Protein AF-A0A1J5B6M0-F1 (afdb_monomer_lite)

Foldseek 3Di:
DDPPPQDLVVLDDPDDPVFAEAEDVVLSQLLVQLCVQDPSPVQCVLQWDDCVLPVGHIYPRADLLVVLLVLLQVLLVCLVVPVDDDPVRNCVSNQSSLSSLCSNLSSACRRQVHQLSCLQDPNLQSHAPPPGRQPDSVSSSVCCVPVVVVSNLLSLLSSLVSCVVVVDQPYPCNVRVNCVSSPVSPPDDDPPPPPDDDD

Structure (mmCIF, N/CA/C/O backbone):
data_AF-A0A1J5B6M0-F1
#
_entry.id   AF-A0A1J5B6M0-F1
#
loop_
_atom_site.group_PDB
_atom_site.id
_atom_site.type_symbol
_atom_site.label_atom_id
_atom_site.label_alt_id
_atom_site.label_comp_id
_atom_site.label_asym_id
_atom_site.label_entity_id
_atom_site.label_seq_id
_atom_site.pdbx_PDB_ins_code
_atom_site.Cartn_x
_atom_site.Cartn_y
_atom_site.Cartn_z
_atom_site.occupancy
_atom_site.B_iso_or_equiv
_atom_site.auth_seq_id
_atom_site.auth_comp_id
_atom_site.auth_asym_id
_atom_site.auth_atom_id
_atom_site.pdbx_PDB_model_num
ATOM 1 N N . MET A 1 1 ? 1.262 -28.315 -21.400 1.00 39.72 1 MET A N 1
ATOM 2 C CA . MET A 1 1 ? 0.186 -27.573 -20.715 1.00 39.72 1 MET A CA 1
ATOM 3 C C . MET A 1 1 ? 0.394 -26.116 -21.071 1.00 39.72 1 MET A C 1
ATOM 5 O O . MET A 1 1 ? 1.520 -25.663 -20.950 1.00 39.72 1 MET A O 1
ATOM 9 N N . SER A 1 2 ? -0.607 -25.449 -21.642 1.00 40.03 2 SER A N 1
ATOM 10 C CA . SER A 1 2 ? -0.504 -24.026 -21.980 1.00 40.03 2 SER A CA 1
ATOM 11 C C . SER A 1 2 ? -0.469 -23.242 -20.673 1.00 40.03 2 SER A C 1
ATOM 13 O O . SER A 1 2 ? -1.489 -23.190 -19.992 1.00 40.03 2 SER A O 1
ATOM 15 N N . GLU A 1 3 ? 0.685 -22.695 -20.296 1.00 47.94 3 GLU A N 1
ATOM 16 C CA . GLU A 1 3 ? 0.753 -21.669 -19.255 1.00 47.94 3 GLU A CA 1
ATOM 17 C C . GLU A 1 3 ? -0.076 -20.490 -19.757 1.00 47.94 3 GLU A C 1
ATOM 19 O O . GLU A 1 3 ? 0.301 -19.794 -20.699 1.00 47.94 3 GLU A O 1
ATOM 24 N N . THR A 1 4 ? -1.275 -20.324 -19.209 1.00 53.44 4 THR A N 1
ATOM 25 C CA . THR A 1 4 ? -2.044 -19.102 -19.415 1.00 53.44 4 THR A CA 1
ATOM 26 C C . THR A 1 4 ? -1.214 -17.988 -18.791 1.00 53.44 4 THR A C 1
ATOM 28 O O . THR A 1 4 ? -1.152 -17.884 -17.570 1.00 53.44 4 THR A O 1
ATOM 31 N N . LEU A 1 5 ? -0.507 -17.218 -19.620 1.00 67.81 5 LEU A N 1
ATOM 32 C CA . LEU A 1 5 ? 0.248 -16.052 -19.172 1.00 67.81 5 LEU A CA 1
ATOM 33 C C . LEU A 1 5 ? -0.720 -15.119 -18.442 1.00 67.81 5 LEU A C 1
ATOM 35 O O . LEU A 1 5 ? -1.717 -14.675 -19.019 1.00 67.81 5 LEU A O 1
ATOM 39 N N . PHE A 1 6 ? -0.448 -14.858 -17.165 1.00 81.75 6 PHE A N 1
ATOM 40 C CA . PHE A 1 6 ? -1.180 -13.864 -16.396 1.00 81.75 6 PHE A CA 1
ATOM 41 C C . PHE A 1 6 ? -1.055 -12.511 -17.111 1.00 81.75 6 PHE A C 1
ATOM 43 O O . PHE A 1 6 ? 0.051 -12.012 -17.303 1.00 81.75 6 PHE A O 1
ATOM 50 N N . SER A 1 7 ? -2.180 -11.946 -17.557 1.00 86.94 7 SER A N 1
ATOM 51 C CA . SER A 1 7 ? -2.205 -10.712 -18.349 1.00 86.94 7 SER A CA 1
ATOM 52 C C . SER A 1 7 ? -2.850 -9.575 -17.571 1.00 86.94 7 SER A C 1
ATOM 54 O O . SER A 1 7 ? -3.990 -9.694 -17.108 1.00 86.94 7 SER A O 1
ATOM 56 N N . LEU A 1 8 ? -2.144 -8.443 -17.496 1.00 89.31 8 LEU A N 1
ATOM 57 C CA . LEU A 1 8 ? -2.632 -7.228 -16.846 1.00 89.31 8 LEU A CA 1
ATOM 58 C C . LEU A 1 8 ? -3.790 -6.556 -17.598 1.00 89.31 8 LEU A C 1
ATOM 60 O O . LEU A 1 8 ? -4.557 -5.805 -16.998 1.00 89.31 8 LEU A O 1
ATOM 64 N N . ALA A 1 9 ? -3.991 -6.885 -18.876 1.00 84.75 9 ALA A N 1
ATOM 65 C CA . ALA A 1 9 ? -5.099 -6.362 -19.674 1.00 84.75 9 ALA A CA 1
ATOM 66 C C . ALA A 1 9 ? -6.479 -6.694 -19.076 1.00 84.75 9 ALA A C 1
ATOM 68 O O . ALA A 1 9 ? -7.426 -5.928 -19.241 1.00 84.75 9 ALA A O 1
ATOM 69 N N . ASN A 1 10 ? -6.591 -7.799 -18.329 1.00 84.75 10 ASN A N 1
ATOM 70 C CA . ASN A 1 10 ? -7.838 -8.220 -17.680 1.00 84.75 10 ASN A CA 1
ATOM 71 C C . ASN A 1 10 ? -8.274 -7.308 -16.519 1.00 84.75 10 ASN A C 1
ATOM 73 O O . ASN A 1 10 ? -9.403 -7.427 -16.044 1.00 84.75 10 ASN A O 1
ATOM 77 N N . PHE A 1 11 ? -7.394 -6.414 -16.064 1.00 86.25 11 PHE A N 1
ATOM 78 C CA . PHE A 1 11 ? -7.641 -5.480 -14.964 1.00 86.25 11 PHE A CA 1
ATOM 79 C C . PHE A 1 11 ? -8.009 -4.078 -15.461 1.00 86.25 11 PHE A C 1
ATOM 81 O O . PHE A 1 11 ? -8.393 -3.225 -14.667 1.00 86.25 11 PHE A O 1
ATOM 88 N N . LEU A 1 12 ? -7.915 -3.829 -16.770 1.00 84.56 12 LEU A N 1
ATOM 89 C CA . LEU A 1 12 ? -8.217 -2.528 -17.350 1.00 84.56 12 LEU A CA 1
ATOM 90 C C . LEU A 1 12 ? -9.719 -2.208 -17.272 1.00 84.56 12 LEU A C 1
ATOM 92 O O . LEU A 1 12 ? -10.564 -3.082 -17.506 1.00 84.56 12 LEU A O 1
ATOM 96 N N . PRO A 1 13 ? -10.090 -0.942 -17.016 1.00 81.06 13 PRO A N 1
ATOM 97 C CA . PRO A 1 13 ? -11.477 -0.526 -17.062 1.00 81.06 13 PRO A CA 1
ATOM 98 C C . PRO A 1 13 ? -11.997 -0.659 -18.496 1.00 81.06 13 PRO A C 1
ATOM 100 O O . PRO A 1 13 ? -11.348 -0.270 -19.462 1.00 81.06 13 PRO A O 1
ATOM 103 N N . LYS A 1 14 ? -13.226 -1.162 -18.643 1.00 73.31 14 LYS A N 1
ATOM 104 C CA . LYS A 1 14 ? -13.866 -1.352 -19.960 1.00 73.31 14 LYS A CA 1
ATOM 105 C C . LYS A 1 14 ? -14.183 -0.043 -20.693 1.00 73.31 14 LYS A C 1
ATOM 107 O O . LYS A 1 14 ? -14.565 -0.081 -21.859 1.00 73.31 14 LYS A O 1
ATOM 112 N N . LYS A 1 15 ? -14.127 1.096 -19.999 1.00 65.38 15 LYS A N 1
ATOM 113 C CA . LYS A 1 15 ? -14.510 2.405 -20.527 1.00 65.38 15 LYS A CA 1
ATOM 114 C C . LYS A 1 15 ? -13.261 3.222 -20.820 1.00 65.38 15 LYS A C 1
ATOM 116 O O . LYS A 1 15 ? -12.407 3.358 -19.951 1.00 65.38 15 LYS A O 1
ATOM 121 N N . ASP A 1 16 ? -13.223 3.799 -22.014 1.00 64.56 16 ASP A N 1
ATOM 122 C CA . ASP A 1 16 ? -12.181 4.729 -22.426 1.00 64.56 16 ASP A CA 1
ATOM 123 C C . ASP A 1 16 ? -12.187 5.960 -21.505 1.00 64.56 16 ASP A C 1
ATOM 125 O O . ASP A 1 16 ? -13.202 6.656 -21.370 1.00 64.56 16 ASP A O 1
ATOM 129 N N . SER A 1 17 ? -11.081 6.168 -20.793 1.00 66.69 17 SER A N 1
ATOM 130 C CA . SER A 1 17 ? -10.896 7.278 -19.858 1.00 66.69 17 SER A CA 1
ATOM 131 C C . SER A 1 17 ? -10.442 8.555 -20.568 1.00 66.69 17 SER A C 1
ATOM 133 O O . SER A 1 17 ? -10.427 9.611 -19.936 1.00 66.69 17 SER A O 1
ATOM 135 N N . GLY A 1 18 ? -10.069 8.477 -21.856 1.00 76.75 18 GLY A N 1
ATOM 136 C CA . GLY A 1 18 ? -9.433 9.578 -22.587 1.00 76.75 18 GLY A CA 1
ATOM 137 C C . GLY A 1 18 ? -8.050 9.961 -22.042 1.00 76.75 18 GLY A C 1
ATOM 138 O O . GLY A 1 18 ? -7.488 10.970 -22.461 1.00 76.75 18 GLY A O 1
ATOM 139 N N . VAL A 1 19 ? -7.516 9.178 -21.100 1.00 83.44 19 VAL A N 1
ATOM 140 C CA . VAL A 1 19 ? -6.210 9.363 -20.467 1.00 83.44 19 VAL A CA 1
ATOM 141 C C . VAL A 1 19 ? -5.309 8.215 -20.900 1.00 83.44 19 VAL A C 1
ATOM 143 O O . VAL A 1 19 ? -5.740 7.065 -20.910 1.00 83.44 19 VAL A O 1
ATOM 146 N N . GLU A 1 20 ? -4.058 8.520 -21.243 1.00 90.44 20 GLU A N 1
ATOM 147 C CA . GLU A 1 20 ? -3.073 7.499 -21.598 1.00 90.44 20 GLU A CA 1
ATOM 148 C C . GLU A 1 20 ? -2.851 6.535 -20.424 1.00 90.44 20 GLU A C 1
ATOM 150 O O . GLU A 1 20 ? -2.639 6.966 -19.287 1.00 90.44 20 GLU A O 1
ATOM 155 N N . ILE A 1 21 ? -2.905 5.232 -20.704 1.00 91.81 21 ILE A N 1
ATOM 156 C CA . ILE A 1 21 ? -2.674 4.172 -19.723 1.00 91.81 21 ILE A CA 1
ATOM 157 C C . ILE A 1 21 ? -1.336 3.492 -20.033 1.00 91.81 21 ILE A C 1
ATOM 159 O O . ILE A 1 21 ? -1.167 2.900 -21.096 1.00 91.81 21 ILE A O 1
ATOM 163 N N . GLU A 1 22 ? -0.403 3.539 -19.083 1.00 92.75 22 GLU A N 1
ATOM 164 C CA . GLU A 1 22 ? 0.841 2.765 -19.091 1.00 92.75 22 GLU A CA 1
ATOM 165 C C . GLU A 1 22 ? 0.647 1.479 -18.282 1.00 92.75 22 GLU A C 1
ATOM 167 O O . GLU A 1 22 ? 0.306 1.530 -17.098 1.00 92.75 22 GLU A O 1
ATOM 172 N N . ILE A 1 23 ? 0.932 0.332 -18.903 1.00 94.00 23 ILE A N 1
ATOM 173 C CA . ILE A 1 23 ? 0.918 -0.969 -18.233 1.00 94.00 23 ILE A CA 1
ATOM 174 C C . ILE A 1 23 ? 2.342 -1.455 -17.981 1.00 94.00 23 ILE A C 1
ATOM 176 O O . ILE A 1 23 ? 3.129 -1.618 -18.912 1.00 94.00 23 ILE A O 1
ATOM 180 N N . ARG A 1 24 ? 2.660 -1.700 -16.708 1.00 93.38 24 ARG A N 1
ATOM 181 C CA . ARG A 1 24 ? 3.951 -2.219 -16.238 1.00 93.38 24 ARG A CA 1
ATOM 182 C C . ARG A 1 24 ? 3.906 -3.734 -16.124 1.00 93.38 24 ARG A C 1
ATOM 184 O O . ARG A 1 24 ? 3.771 -4.287 -15.031 1.00 93.38 24 ARG A O 1
ATOM 191 N N . GLU A 1 25 ? 4.002 -4.400 -17.269 1.00 94.06 25 GLU A N 1
ATOM 192 C CA . GLU A 1 25 ? 3.980 -5.866 -17.371 1.00 94.06 25 GLU A CA 1
ATOM 193 C C . GLU A 1 25 ? 5.076 -6.540 -16.531 1.00 94.06 25 GLU A C 1
ATOM 195 O O . GLU A 1 25 ? 4.889 -7.652 -16.040 1.00 94.06 25 GLU A O 1
ATOM 200 N N . GLU A 1 26 ? 6.191 -5.858 -16.253 1.00 93.56 26 GLU A N 1
ATOM 201 C CA . GLU A 1 26 ? 7.235 -6.370 -15.361 1.00 93.56 26 GLU A CA 1
ATOM 202 C C . GLU A 1 26 ? 6.764 -6.570 -13.907 1.00 93.56 26 GLU A C 1
ATOM 204 O O . GLU A 1 26 ? 7.412 -7.277 -13.133 1.00 93.56 26 GLU A O 1
ATOM 209 N N . LEU A 1 27 ? 5.633 -5.968 -13.528 1.00 95.56 27 LEU A N 1
ATOM 210 C CA . LEU A 1 27 ? 4.999 -6.119 -12.220 1.00 95.56 27 LEU A CA 1
ATOM 211 C C . LEU A 1 27 ? 3.809 -7.093 -12.244 1.00 95.56 27 LEU A C 1
ATOM 213 O O . LEU A 1 27 ? 3.131 -7.242 -11.226 1.00 95.56 27 LEU A O 1
ATOM 217 N N . ALA A 1 28 ? 3.571 -7.807 -13.349 1.00 95.06 28 ALA A N 1
ATOM 218 C CA . ALA A 1 28 ? 2.501 -8.800 -13.452 1.00 95.06 28 ALA A CA 1
ATOM 219 C C . ALA A 1 28 ? 2.493 -9.838 -12.305 1.00 95.06 28 ALA A C 1
ATOM 221 O O . ALA A 1 28 ? 1.428 -10.032 -11.714 1.00 95.06 28 ALA A O 1
ATOM 222 N N . PRO A 1 29 ? 3.637 -10.410 -11.864 1.00 95.75 29 PRO A N 1
ATOM 223 C CA . PRO A 1 29 ? 3.650 -11.356 -10.741 1.00 95.75 29 PRO A CA 1
ATOM 224 C C . PRO A 1 29 ? 3.197 -10.750 -9.401 1.00 95.75 29 PRO A C 1
ATOM 226 O O . PRO A 1 29 ? 2.717 -11.463 -8.522 1.00 95.75 29 PRO A O 1
ATOM 229 N N . VAL A 1 30 ? 3.370 -9.436 -9.215 1.00 96.88 30 VAL A N 1
ATOM 230 C CA . VAL A 1 30 ? 2.910 -8.716 -8.013 1.00 96.88 30 VAL A CA 1
ATOM 231 C C . VAL A 1 30 ? 1.384 -8.664 -8.011 1.00 96.88 30 VAL A C 1
ATOM 233 O O . VAL A 1 30 ? 0.756 -9.003 -7.008 1.00 96.88 30 VAL A O 1
ATOM 236 N N . VAL A 1 31 ? 0.787 -8.290 -9.146 1.00 96.94 31 VAL A N 1
ATOM 237 C CA . VAL A 1 31 ? -0.674 -8.229 -9.312 1.00 96.94 31 VAL A CA 1
ATOM 238 C C . VAL A 1 31 ? -1.286 -9.619 -9.222 1.00 96.94 31 VAL A C 1
ATOM 240 O O . VAL A 1 31 ? -2.314 -9.773 -8.574 1.00 96.94 31 VAL A O 1
ATOM 243 N N . GLU A 1 32 ? -0.639 -10.635 -9.793 1.00 96.81 32 GLU A N 1
ATOM 244 C CA . GLU A 1 32 ? -1.075 -12.029 -9.693 1.00 96.81 32 GLU A CA 1
ATOM 245 C C . GLU A 1 32 ? -1.230 -12.466 -8.237 1.00 96.81 32 GLU A C 1
ATOM 247 O O . GLU A 1 32 ? -2.298 -12.941 -7.847 1.00 96.81 32 GLU A O 1
ATOM 252 N N . ARG A 1 33 ? -0.220 -12.213 -7.395 1.00 97.38 33 ARG A N 1
ATOM 253 C CA . ARG A 1 33 ? -0.300 -12.534 -5.963 1.00 97.38 33 ARG A CA 1
ATOM 254 C C . ARG A 1 33 ? -1.430 -11.786 -5.266 1.00 97.38 33 ARG A C 1
ATOM 256 O O . ARG A 1 33 ? -2.196 -12.399 -4.526 1.00 97.38 33 ARG A O 1
ATOM 263 N N . ILE A 1 34 ? -1.575 -10.487 -5.518 1.00 97.69 34 ILE A N 1
ATOM 264 C CA . ILE A 1 34 ? -2.634 -9.684 -4.891 1.00 97.69 34 ILE A CA 1
ATOM 265 C C . ILE A 1 34 ? -4.030 -10.094 -5.404 1.00 97.69 34 ILE A C 1
ATOM 267 O O . ILE A 1 34 ? -5.002 -10.047 -4.653 1.00 97.69 34 ILE A O 1
ATOM 271 N N . SER A 1 35 ? -4.150 -10.579 -6.642 1.00 96.38 35 SER A N 1
ATOM 272 C CA . SER A 1 35 ? -5.429 -11.027 -7.221 1.00 96.38 35 SER A CA 1
ATOM 273 C C . SER A 1 35 ? -6.040 -12.246 -6.529 1.00 96.38 35 SER A C 1
ATOM 275 O O . SER A 1 35 ? -7.222 -12.528 -6.704 1.00 96.38 35 SER A O 1
ATOM 277 N N . THR A 1 36 ? -5.268 -12.933 -5.682 1.00 95.75 36 THR A N 1
ATOM 278 C CA . THR A 1 36 ? -5.782 -14.009 -4.823 1.00 95.75 36 THR A CA 1
ATOM 279 C C . THR A 1 36 ? -6.726 -13.508 -3.726 1.00 95.75 36 THR A C 1
ATOM 281 O O . THR A 1 36 ? -7.520 -14.294 -3.212 1.00 95.75 36 THR A O 1
ATOM 284 N N . ILE A 1 37 ? -6.666 -12.214 -3.386 1.00 96.50 37 ILE A N 1
ATOM 285 C CA . ILE A 1 37 ? -7.484 -11.591 -2.332 1.00 96.50 37 ILE A CA 1
ATOM 286 C C . ILE A 1 37 ? -8.358 -10.436 -2.834 1.00 96.50 37 ILE A C 1
ATOM 288 O O . ILE A 1 37 ? -9.354 -10.101 -2.195 1.00 96.50 37 ILE A O 1
ATOM 292 N N . LEU A 1 38 ? -8.004 -9.812 -3.961 1.00 95.81 38 LEU A N 1
ATOM 293 C CA . LEU A 1 38 ? -8.711 -8.654 -4.497 1.00 95.81 38 LEU A CA 1
ATOM 294 C C . LEU A 1 38 ? -9.289 -8.936 -5.886 1.00 95.81 38 LEU A C 1
ATOM 296 O O . LEU A 1 38 ? -8.569 -9.435 -6.754 1.00 95.81 38 LEU A O 1
ATOM 300 N N . PRO A 1 39 ? -10.557 -8.562 -6.140 1.00 93.50 39 PRO A N 1
ATOM 301 C CA . PRO A 1 39 ? -11.126 -8.654 -7.475 1.00 93.50 39 PRO A CA 1
ATOM 302 C C . PRO A 1 39 ? -10.496 -7.612 -8.425 1.00 93.50 39 PRO A C 1
ATOM 304 O O . PRO A 1 39 ? -9.916 -6.620 -7.967 1.00 93.50 39 PRO A O 1
ATOM 307 N N . PRO A 1 40 ? -10.600 -7.811 -9.755 1.00 92.62 40 PRO A N 1
ATOM 308 C CA . PRO A 1 40 ? -9.893 -6.981 -10.731 1.00 92.62 40 PRO A CA 1
ATOM 309 C C . PRO A 1 40 ? -10.206 -5.481 -10.679 1.00 92.62 40 PRO A C 1
ATOM 311 O O . PRO A 1 40 ? -9.308 -4.658 -10.844 1.00 92.62 40 PRO A O 1
ATOM 314 N N . ASP A 1 41 ? -11.463 -5.119 -10.431 1.00 92.69 41 ASP A N 1
ATOM 315 C CA . ASP A 1 41 ? -11.922 -3.732 -10.331 1.00 92.69 41 ASP A CA 1
ATOM 316 C C . ASP A 1 41 ? -11.312 -3.009 -9.125 1.00 92.69 41 ASP A C 1
ATOM 318 O O . ASP A 1 41 ? -10.857 -1.870 -9.245 1.00 92.69 41 ASP A O 1
ATOM 322 N N . VAL A 1 42 ? -11.228 -3.695 -7.985 1.00 94.81 42 VAL A N 1
ATOM 323 C CA . VAL A 1 42 ? -10.590 -3.162 -6.777 1.00 94.81 42 VAL A CA 1
ATOM 324 C C . VAL A 1 42 ? -9.078 -3.060 -6.966 1.00 94.81 42 VAL A C 1
ATOM 326 O O . VAL A 1 42 ? -8.484 -2.058 -6.583 1.00 94.81 42 VAL A O 1
ATOM 329 N N . LEU A 1 43 ? -8.440 -4.051 -7.593 1.00 95.56 43 LEU A N 1
ATOM 330 C CA . LEU A 1 43 ? -7.013 -3.987 -7.930 1.00 95.56 43 LEU A CA 1
ATOM 331 C C . LEU A 1 43 ? -6.678 -2.752 -8.766 1.00 95.56 43 LEU A C 1
ATOM 333 O O . LEU A 1 43 ? -5.731 -2.031 -8.452 1.00 95.56 43 LEU A O 1
ATOM 337 N N . TRP A 1 44 ? -7.478 -2.494 -9.799 1.00 95.06 44 TRP A N 1
ATOM 338 C CA . TRP A 1 44 ? -7.335 -1.298 -10.614 1.00 95.06 44 TRP A CA 1
ATOM 339 C C . TRP A 1 44 ? -7.535 -0.020 -9.793 1.00 95.06 44 TRP A C 1
ATOM 341 O O . TRP A 1 44 ? -6.735 0.904 -9.910 1.00 95.06 44 TRP A O 1
ATOM 351 N N . GLU A 1 45 ? -8.561 0.040 -8.938 1.00 94.00 45 GLU A N 1
ATOM 352 C CA . GLU A 1 45 ? -8.829 1.216 -8.097 1.00 94.00 45 GLU A CA 1
ATOM 353 C C . GLU A 1 45 ? -7.679 1.514 -7.122 1.00 94.00 45 GLU A C 1
ATOM 355 O O . GLU A 1 45 ? -7.326 2.676 -6.914 1.00 94.00 45 GLU A O 1
ATOM 360 N N . LEU A 1 46 ? -7.125 0.477 -6.492 1.00 95.88 46 LEU A N 1
ATOM 361 C CA . LEU A 1 46 ? -6.137 0.615 -5.421 1.00 95.88 46 LEU A CA 1
ATOM 362 C C . LEU A 1 46 ? -4.709 0.800 -5.930 1.00 95.88 46 LEU A C 1
ATOM 364 O O . LEU A 1 46 ? -3.908 1.452 -5.263 1.00 95.88 46 LEU A O 1
ATOM 368 N N . PHE A 1 47 ? -4.388 0.218 -7.085 1.00 96.69 47 PHE A N 1
ATOM 369 C CA . PHE A 1 47 ? -3.021 0.153 -7.599 1.00 96.69 47 PHE A CA 1
ATOM 370 C C . PHE A 1 47 ? -2.870 0.786 -8.980 1.00 96.69 47 PHE A C 1
ATOM 372 O O . PHE A 1 47 ? -1.974 0.411 -9.730 1.00 96.69 47 PHE A O 1
ATOM 379 N N . SER A 1 48 ? -3.723 1.747 -9.324 1.00 95.00 48 SER A N 1
ATOM 380 C CA . SER A 1 48 ? -3.491 2.653 -10.452 1.00 95.00 48 SER A CA 1
ATOM 381 C C . SER A 1 48 ? -3.057 4.016 -9.941 1.00 95.00 48 SER A C 1
ATOM 383 O O . SER A 1 48 ? -3.620 4.531 -8.971 1.00 95.00 48 SER A O 1
ATOM 385 N N . SER A 1 49 ? -2.080 4.633 -10.604 1.00 93.38 49 SER A N 1
ATOM 386 C CA . SER A 1 49 ? -1.731 6.021 -10.302 1.00 93.38 49 SER A CA 1
ATOM 387 C C . SER A 1 49 ? -2.862 6.973 -10.685 1.00 93.38 49 SER A C 1
ATOM 389 O O . SER A 1 49 ? -3.660 6.713 -11.591 1.00 93.38 49 SER A O 1
ATOM 391 N N . THR A 1 50 ? -2.902 8.133 -10.037 1.00 89.31 50 THR A N 1
ATOM 392 C CA . THR A 1 50 ? -3.663 9.260 -10.574 1.00 89.31 50 THR A CA 1
ATOM 393 C C . THR A 1 50 ? -2.834 10.002 -11.630 1.00 89.31 50 THR A C 1
ATOM 395 O O . THR A 1 50 ? -1.613 10.091 -11.492 1.00 89.31 50 THR A O 1
ATOM 398 N N . PRO A 1 51 ? -3.458 10.625 -12.649 1.00 87.00 51 PRO A N 1
ATOM 399 C CA . PRO A 1 51 ? -2.722 11.388 -13.662 1.00 87.00 51 PRO A CA 1
ATOM 400 C C . PRO A 1 51 ? -1.820 12.486 -13.082 1.00 87.00 51 PRO A C 1
ATOM 402 O O . PRO A 1 51 ? -0.760 12.773 -13.632 1.00 87.00 51 PRO A O 1
ATOM 405 N N . GLY A 1 52 ? -2.209 13.078 -11.948 1.00 85.31 52 GLY A N 1
ATOM 406 C CA . GLY A 1 52 ? -1.417 14.100 -11.259 1.00 85.31 52 GLY A CA 1
ATOM 407 C C . GLY A 1 52 ? -0.114 13.580 -10.642 1.00 85.31 52 GLY A C 1
ATOM 408 O O . GLY A 1 52 ? 0.803 14.366 -10.428 1.00 85.31 52 GLY A O 1
ATOM 409 N N . GLU A 1 53 ? -0.006 12.275 -10.381 1.00 82.38 53 GLU A N 1
ATOM 410 C CA . GLU A 1 53 ? 1.213 11.644 -9.850 1.00 82.38 53 GLU A CA 1
ATOM 411 C C . GLU A 1 53 ? 2.209 11.263 -10.949 1.00 82.38 53 GLU A C 1
ATOM 413 O O . GLU A 1 53 ? 3.392 11.060 -10.672 1.00 82.38 53 GLU A O 1
ATOM 418 N N . THR A 1 54 ? 1.735 11.139 -12.188 1.00 84.56 54 THR A N 1
ATOM 419 C CA . THR A 1 54 ? 2.469 10.505 -13.287 1.00 84.56 54 THR A CA 1
ATOM 420 C C . THR A 1 54 ? 2.370 11.314 -14.575 1.00 84.56 54 THR A C 1
ATOM 422 O O . THR A 1 54 ? 2.135 10.754 -15.633 1.00 84.56 54 THR A O 1
ATOM 425 N N . GLU A 1 55 ? 2.569 12.633 -14.499 1.00 85.62 55 GLU A N 1
ATOM 426 C CA . GLU A 1 55 ? 2.722 13.517 -15.674 1.00 85.62 55 GLU A CA 1
ATOM 427 C C . GLU A 1 55 ? 1.567 13.428 -16.697 1.00 85.62 55 GLU A C 1
ATOM 429 O O . GLU A 1 55 ? 1.762 13.607 -17.895 1.00 85.62 55 GLU A O 1
ATOM 434 N N . GLY A 1 56 ? 0.342 13.163 -16.233 1.00 86.75 56 GLY A N 1
ATOM 435 C CA . GLY A 1 56 ? -0.860 13.142 -17.071 1.00 86.75 56 GLY A CA 1
ATOM 436 C C . GLY A 1 56 ? -1.286 11.769 -17.602 1.00 86.75 56 GLY A C 1
ATOM 437 O O . GLY A 1 56 ? -2.336 11.694 -18.233 1.00 86.75 56 GLY A O 1
ATOM 438 N N . ARG A 1 57 ? -0.552 10.690 -17.308 1.00 90.56 57 ARG A N 1
ATOM 439 C CA . ARG A 1 57 ? -0.937 9.295 -17.629 1.00 90.56 57 ARG A CA 1
ATOM 440 C C . ARG A 1 57 ? -1.378 8.531 -16.386 1.00 90.56 57 ARG A C 1
ATOM 442 O O . ARG A 1 57 ? -0.979 8.887 -15.284 1.00 90.56 57 ARG A O 1
ATOM 449 N N . VAL A 1 58 ? -2.156 7.468 -16.551 1.00 92.88 58 VAL A N 1
ATOM 450 C CA . VAL A 1 58 ? -2.444 6.479 -15.501 1.00 92.88 58 VAL A CA 1
ATOM 451 C C . VAL A 1 58 ? -1.480 5.312 -15.662 1.00 92.88 58 VAL A C 1
ATOM 453 O O . VAL A 1 58 ? -1.359 4.756 -16.745 1.00 92.88 58 VAL A O 1
ATOM 456 N N . VAL A 1 59 ? -0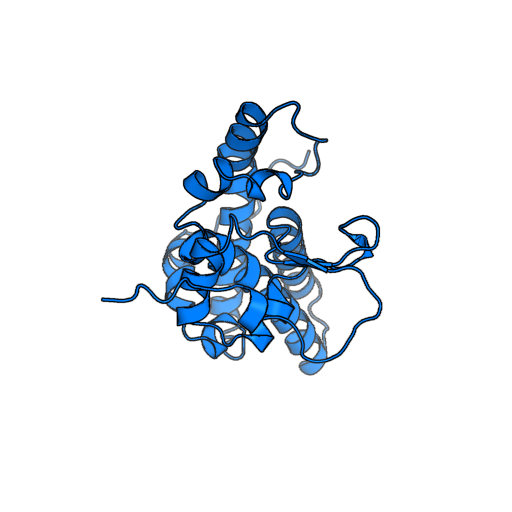.795 4.929 -14.595 1.00 94.00 59 VAL A N 1
ATOM 457 C CA . VAL A 1 59 ? 0.158 3.818 -14.584 1.00 94.00 59 VAL A CA 1
ATOM 458 C C . VAL A 1 59 ? -0.424 2.677 -13.762 1.00 94.00 59 VAL A C 1
ATOM 460 O O . VAL A 1 59 ? -0.850 2.905 -12.629 1.00 94.00 59 VAL A O 1
ATOM 463 N N . PHE A 1 60 ? -0.392 1.455 -14.294 1.00 95.25 60 PHE A N 1
ATOM 464 C CA . PHE A 1 60 ? -0.834 0.254 -13.588 1.00 95.25 60 PHE A CA 1
ATOM 465 C C . PHE A 1 60 ? 0.117 -0.941 -13.811 1.00 95.25 60 PHE A C 1
ATOM 467 O O . PHE A 1 60 ? 0.497 -1.209 -14.948 1.00 95.25 60 PHE A O 1
ATOM 474 N N . PRO A 1 61 ? 0.472 -1.706 -12.764 1.00 95.75 61 PRO A N 1
ATOM 475 C CA . PRO A 1 61 ? 0.225 -1.415 -11.357 1.00 95.75 61 PRO A CA 1
ATOM 476 C C . PRO A 1 61 ? 1.193 -0.348 -10.810 1.00 95.75 61 PRO A C 1
ATOM 478 O O . PRO A 1 61 ? 2.330 -0.191 -11.268 1.00 95.75 61 PRO A O 1
ATOM 481 N N . TYR A 1 62 ? 0.747 0.388 -9.799 1.00 95.75 62 TYR A N 1
ATOM 482 C CA . TYR A 1 62 ? 1.451 1.519 -9.213 1.00 95.75 62 TYR A CA 1
ATOM 483 C C . TYR A 1 62 ? 1.005 1.766 -7.768 1.00 95.75 62 TYR A C 1
ATOM 485 O O . TYR A 1 62 ? -0.184 1.808 -7.472 1.00 95.75 62 TYR A O 1
ATOM 493 N N . LEU A 1 63 ? 1.966 2.019 -6.877 1.00 95.38 63 LEU A N 1
ATOM 494 C CA . LEU A 1 63 ? 1.693 2.558 -5.547 1.00 95.38 63 LEU A CA 1
ATOM 495 C C . LEU A 1 63 ? 2.842 3.446 -5.055 1.00 95.38 63 LEU A C 1
ATOM 497 O O . LEU A 1 63 ? 4.017 3.077 -5.145 1.00 95.38 63 LEU A O 1
ATOM 501 N N . ARG A 1 64 ? 2.485 4.591 -4.464 1.00 93.12 64 ARG A N 1
ATOM 502 C CA . ARG A 1 64 ? 3.348 5.429 -3.620 1.00 93.12 64 ARG A CA 1
ATOM 503 C C . ARG A 1 64 ? 3.274 4.944 -2.172 1.00 93.12 64 ARG A C 1
ATOM 505 O O . ARG A 1 64 ? 2.484 5.462 -1.383 1.00 93.12 64 ARG A O 1
ATOM 512 N N . VAL A 1 65 ? 4.065 3.925 -1.825 1.00 92.75 65 VAL A N 1
ATOM 513 C CA . VAL A 1 65 ? 4.010 3.311 -0.480 1.00 92.75 65 VAL A CA 1
ATOM 514 C C . VAL A 1 65 ? 4.300 4.344 0.613 1.00 92.75 65 VAL A C 1
ATOM 516 O O . VAL A 1 65 ? 3.589 4.389 1.611 1.00 92.75 65 VAL A O 1
ATOM 519 N N . ASP A 1 66 ? 5.270 5.237 0.388 1.00 90.44 66 ASP A N 1
ATOM 520 C CA . ASP A 1 66 ? 5.588 6.347 1.292 1.00 90.44 66 ASP A CA 1
ATOM 521 C C . ASP A 1 66 ? 4.367 7.244 1.567 1.00 90.44 66 ASP A C 1
ATOM 523 O O . ASP A 1 66 ? 4.022 7.502 2.720 1.00 90.44 66 ASP A O 1
ATOM 527 N N . SER A 1 67 ? 3.670 7.671 0.514 1.00 91.88 67 SER A N 1
ATOM 528 C CA . SER A 1 67 ? 2.468 8.504 0.617 1.00 91.88 67 SER A CA 1
ATOM 529 C C . SER A 1 67 ? 1.313 7.786 1.319 1.00 91.88 67 SER A C 1
ATOM 531 O O . SER A 1 67 ? 0.628 8.389 2.152 1.00 91.88 67 SER A O 1
ATOM 533 N N . ALA A 1 68 ? 1.106 6.500 1.019 1.00 94.69 68 ALA A N 1
ATOM 534 C CA . ALA A 1 68 ? 0.064 5.692 1.643 1.00 94.69 68 ALA A CA 1
ATOM 535 C C . ALA A 1 68 ? 0.294 5.564 3.159 1.00 94.69 68 ALA A C 1
ATOM 537 O O . ALA A 1 68 ? -0.606 5.866 3.946 1.00 94.69 68 ALA A O 1
ATOM 538 N N . VAL A 1 69 ? 1.521 5.229 3.565 1.00 93.69 69 VAL A N 1
ATOM 539 C CA . VAL A 1 69 ? 1.942 5.134 4.972 1.00 93.69 69 VAL A CA 1
ATOM 540 C C . VAL A 1 69 ? 1.777 6.478 5.694 1.00 93.69 69 VAL A C 1
ATOM 542 O O . VAL A 1 69 ? 1.124 6.541 6.734 1.00 93.69 69 VAL A O 1
ATOM 545 N N . ILE A 1 70 ? 2.287 7.578 5.127 1.00 91.31 70 ILE A N 1
ATOM 546 C CA . ILE A 1 70 ? 2.152 8.920 5.728 1.00 91.31 70 ILE A CA 1
ATOM 547 C C . ILE A 1 70 ? 0.676 9.297 5.895 1.00 91.31 70 ILE A C 1
ATOM 549 O O . ILE A 1 70 ? 0.262 9.728 6.968 1.00 91.31 70 ILE A O 1
ATOM 553 N N . THR A 1 71 ? -0.137 9.089 4.856 1.00 93.06 71 THR A N 1
ATOM 554 C CA . THR A 1 71 ? -1.564 9.433 4.893 1.00 93.06 71 THR A CA 1
ATOM 555 C C . THR A 1 71 ? -2.315 8.612 5.941 1.00 93.06 71 THR A C 1
ATOM 557 O O . THR A 1 71 ? -3.176 9.152 6.638 1.00 93.06 71 THR A O 1
ATOM 560 N N . ALA A 1 72 ? -2.018 7.315 6.056 1.00 95.12 72 ALA A N 1
ATOM 561 C CA . ALA A 1 72 ? -2.638 6.449 7.053 1.00 95.12 72 ALA A CA 1
ATOM 562 C C . ALA A 1 72 ? -2.308 6.912 8.479 1.00 95.12 72 ALA A C 1
ATOM 564 O O . ALA A 1 72 ? -3.228 7.102 9.281 1.00 95.12 72 ALA A O 1
ATOM 565 N N . ARG A 1 73 ? -1.024 7.170 8.761 1.00 93.06 73 ARG A N 1
ATOM 566 C CA . ARG A 1 73 ? -0.552 7.709 10.043 1.00 93.06 73 ARG A CA 1
ATOM 567 C C . ARG A 1 73 ? -1.228 9.035 10.382 1.00 93.06 73 ARG A C 1
ATOM 569 O O . ARG A 1 73 ? -1.793 9.178 11.462 1.00 93.06 73 ARG A O 1
ATOM 576 N N . ASP A 1 74 ? -1.213 9.991 9.456 1.00 92.19 74 ASP A N 1
ATOM 577 C CA . ASP A 1 74 ? -1.758 11.330 9.697 1.00 92.19 74 ASP A CA 1
ATOM 578 C C . ASP A 1 74 ? -3.264 11.278 9.989 1.00 92.19 74 ASP A C 1
ATOM 580 O O . ASP A 1 74 ? -3.761 12.001 10.852 1.00 92.19 74 ASP A O 1
ATOM 584 N N . ILE A 1 75 ? -4.003 10.382 9.326 1.00 93.12 75 ILE A N 1
ATOM 585 C CA . ILE A 1 75 ? -5.421 10.155 9.623 1.00 93.12 75 ILE A CA 1
ATOM 586 C C . ILE A 1 75 ? -5.610 9.595 11.035 1.00 93.12 75 ILE A C 1
ATOM 588 O O . ILE A 1 75 ? -6.464 10.109 11.758 1.00 93.12 75 ILE A O 1
ATOM 592 N N . VAL A 1 76 ? -4.843 8.575 11.438 1.00 91.25 76 VAL A N 1
ATOM 593 C CA . VAL A 1 76 ? -4.923 8.009 12.798 1.00 91.25 76 VAL A CA 1
ATOM 594 C C . VAL A 1 76 ? -4.614 9.081 13.838 1.00 91.25 76 VAL A C 1
ATOM 596 O O . VAL A 1 76 ? -5.425 9.302 14.736 1.00 91.25 76 VAL A O 1
ATOM 599 N N . TYR A 1 77 ? -3.522 9.823 13.660 1.00 90.31 77 TYR A N 1
ATOM 600 C CA . TYR A 1 77 ? -3.142 10.919 14.547 1.00 90.31 77 TYR A CA 1
ATOM 601 C C . TYR A 1 77 ? -4.259 11.966 14.679 1.00 90.31 77 TYR A C 1
ATOM 603 O O . TYR A 1 77 ? -4.628 12.364 15.785 1.00 90.31 77 TYR A O 1
ATOM 611 N N . LEU A 1 78 ? -4.862 12.386 13.562 1.00 89.00 78 LEU A N 1
ATOM 612 C CA . LEU A 1 78 ? -5.971 13.341 13.587 1.00 89.00 78 LEU A CA 1
ATOM 613 C C . LEU A 1 78 ? -7.205 12.785 14.310 1.00 89.00 78 LEU A C 1
ATOM 615 O O . LEU A 1 78 ? -7.896 13.542 14.991 1.00 89.00 78 LEU A O 1
ATOM 619 N N . LEU A 1 79 ? -7.500 11.493 14.166 1.00 90.31 79 LEU A N 1
ATOM 620 C CA . LEU A 1 79 ? -8.608 10.846 14.872 1.00 90.31 79 LEU A CA 1
ATOM 621 C C . LEU A 1 79 ? -8.357 10.739 16.382 1.00 90.31 79 LEU A C 1
ATOM 623 O O . LEU A 1 79 ? -9.314 10.793 17.154 1.00 90.31 79 LEU A O 1
ATOM 627 N N . GLU A 1 80 ? -7.101 10.613 16.810 1.00 87.00 80 GLU A N 1
ATOM 628 C CA . GLU A 1 80 ? -6.726 10.591 18.228 1.00 87.00 80 GLU A CA 1
ATOM 629 C C . GLU A 1 80 ? -6.764 11.978 18.873 1.00 87.00 80 GLU A C 1
ATOM 631 O O . GLU A 1 80 ? -7.299 12.131 19.971 1.00 87.00 80 GLU A O 1
ATOM 636 N N . GLN A 1 81 ? -6.226 12.993 18.193 1.00 81.88 81 GLN A N 1
ATOM 637 C CA . GLN A 1 81 ? -6.103 14.349 18.740 1.00 81.88 81 GLN A CA 1
ATOM 638 C C . GLN A 1 81 ? -7.421 15.133 18.701 1.00 81.88 81 GLN A C 1
ATOM 640 O O . GLN A 1 81 ? -7.688 15.965 19.571 1.00 81.88 81 GLN A O 1
ATOM 645 N N . HIS A 1 82 ? -8.273 14.882 17.705 1.00 70.69 82 HIS A N 1
ATOM 646 C CA . HIS A 1 82 ? -9.524 15.616 17.528 1.00 70.69 82 HIS A CA 1
ATOM 647 C C . HIS A 1 82 ? -10.721 14.781 17.999 1.00 70.69 82 HIS A C 1
ATOM 649 O O . HIS A 1 82 ? -11.462 14.204 17.207 1.00 70.69 82 HIS A O 1
ATOM 655 N N . GLY A 1 83 ? -10.955 14.760 19.313 1.00 59.28 83 GLY A N 1
ATOM 656 C CA . GLY A 1 83 ? -12.043 14.012 19.963 1.00 59.28 83 GLY A CA 1
ATOM 657 C C . GLY A 1 83 ? -13.477 14.517 19.711 1.00 59.28 83 GLY A C 1
ATOM 658 O O . GLY A 1 83 ? -14.322 14.378 20.591 1.00 59.28 83 GLY A O 1
ATOM 659 N N . LYS A 1 84 ? -13.771 15.147 18.564 1.00 72.12 84 LYS A N 1
ATOM 660 C CA . LYS A 1 84 ? -15.091 15.742 18.255 1.00 72.12 84 LYS A CA 1
ATOM 661 C C . LYS A 1 84 ? -15.575 15.487 16.823 1.00 72.12 84 LYS A C 1
ATOM 663 O O . LYS A 1 84 ? -16.253 16.332 16.244 1.00 72.12 84 LYS A O 1
ATOM 668 N N . TYR A 1 85 ? -15.231 14.351 16.228 1.00 84.19 85 TYR A N 1
ATOM 669 C CA . TYR A 1 85 ? -15.888 13.935 14.986 1.00 84.19 85 TYR A CA 1
ATOM 670 C C . TYR A 1 85 ? -17.257 13.324 15.291 1.00 84.19 85 TYR A C 1
ATOM 672 O O . TYR A 1 85 ? -17.411 12.621 16.292 1.00 84.19 85 TYR A O 1
ATOM 680 N N . SER A 1 86 ? -18.247 13.570 14.426 1.00 89.06 86 SER A N 1
ATOM 681 C CA . SER A 1 86 ? -19.462 12.751 14.448 1.00 89.06 86 SER A CA 1
ATOM 682 C C . SER A 1 86 ? -19.094 11.291 14.142 1.00 89.06 86 SER A C 1
ATOM 684 O O . SER A 1 86 ? -18.059 11.046 13.508 1.00 89.06 86 SER A O 1
ATOM 686 N N . PRO A 1 87 ? -19.915 10.311 14.554 1.00 88.50 87 PRO A N 1
ATOM 687 C CA . PRO A 1 87 ? -19.679 8.912 14.215 1.00 88.50 87 PRO A CA 1
ATOM 688 C C . PRO A 1 87 ? -19.489 8.673 12.709 1.00 88.50 87 PRO A C 1
ATOM 690 O O . PRO A 1 87 ? -18.593 7.916 12.333 1.00 88.50 87 PRO A O 1
ATOM 693 N N . GLU A 1 88 ? -20.248 9.353 11.837 1.00 89.69 88 GLU A N 1
ATOM 694 C CA . GLU A 1 88 ? -20.096 9.178 10.385 1.00 89.69 88 GLU A CA 1
ATOM 695 C C . GLU A 1 88 ? -18.764 9.735 9.871 1.00 89.69 88 GLU A C 1
ATOM 697 O O . GLU A 1 88 ? -18.087 9.094 9.065 1.00 89.69 88 GLU A O 1
ATOM 702 N N . GLU A 1 89 ? -18.353 10.916 10.341 1.00 90.56 89 GLU A N 1
ATOM 703 C CA . GLU A 1 89 ? -17.092 11.528 9.914 1.00 90.56 89 GLU A CA 1
ATOM 704 C C . GLU A 1 89 ? -15.887 10.738 10.441 1.00 90.56 89 GLU A C 1
ATOM 706 O O . GLU A 1 89 ? -14.902 10.558 9.718 1.00 90.56 89 GLU A O 1
ATOM 711 N N . PHE A 1 90 ? -15.985 10.201 11.662 1.00 90.56 90 PHE A N 1
ATOM 712 C CA . PHE A 1 90 ? -15.010 9.259 12.206 1.00 90.56 90 PHE A CA 1
ATOM 713 C C . PHE A 1 90 ? -14.873 8.035 11.297 1.00 90.56 90 PHE A C 1
ATOM 715 O O . PHE A 1 90 ? -13.766 7.725 10.858 1.00 90.56 90 PHE A O 1
ATOM 722 N N . GLN A 1 91 ? -15.987 7.373 10.965 1.00 89.56 91 GLN A N 1
ATOM 723 C CA . GLN A 1 91 ? -15.982 6.181 10.113 1.00 89.56 91 GLN A CA 1
ATOM 724 C C . GLN A 1 91 ? -15.423 6.479 8.723 1.00 89.56 91 GLN A C 1
ATOM 726 O O . GLN A 1 91 ? -14.568 5.744 8.231 1.00 89.56 91 GLN A O 1
ATOM 731 N N . LYS A 1 92 ? -15.838 7.584 8.099 1.00 91.56 92 LYS A N 1
ATOM 732 C CA . LYS A 1 92 ? -15.350 7.997 6.779 1.00 91.56 92 LYS A CA 1
ATOM 733 C C . LYS A 1 92 ? -13.838 8.225 6.773 1.00 91.56 92 LYS A C 1
ATOM 735 O O . LYS A 1 92 ? -13.140 7.748 5.874 1.00 91.56 92 LYS A O 1
ATOM 740 N N . ARG A 1 93 ? -13.318 8.947 7.771 1.00 92.25 93 ARG A N 1
ATOM 741 C CA . ARG A 1 93 ? -11.877 9.204 7.913 1.00 92.25 93 ARG A CA 1
ATOM 742 C C . ARG A 1 93 ? -11.117 7.926 8.205 1.00 92.25 93 ARG A C 1
ATOM 744 O O . ARG A 1 93 ? -10.147 7.642 7.508 1.00 92.25 93 ARG A O 1
ATOM 751 N N . TYR A 1 94 ? -11.582 7.141 9.171 1.00 93.31 94 TYR A N 1
ATOM 752 C CA . TYR A 1 94 ? -10.951 5.879 9.525 1.00 93.31 94 TYR A CA 1
ATOM 753 C C . TYR A 1 94 ? -10.904 4.931 8.330 1.00 93.31 94 TYR A C 1
ATOM 755 O O . TYR A 1 94 ? -9.838 4.413 8.013 1.00 93.31 94 TYR A O 1
ATOM 763 N N . ARG A 1 95 ? -12.008 4.786 7.587 1.00 94.06 95 ARG A N 1
ATOM 764 C CA . ARG A 1 95 ? -12.055 3.950 6.384 1.00 94.06 95 ARG A CA 1
ATOM 765 C C . ARG A 1 95 ? -11.029 4.401 5.348 1.00 94.06 95 ARG A C 1
ATOM 767 O O . ARG A 1 95 ? -10.340 3.555 4.784 1.00 94.06 95 ARG A O 1
ATOM 774 N N . ARG A 1 96 ? -10.843 5.712 5.153 1.00 95.06 96 ARG A N 1
ATOM 775 C CA . ARG A 1 96 ? -9.779 6.253 4.288 1.00 95.06 96 ARG A CA 1
ATOM 776 C C . ARG A 1 96 ? -8.375 5.912 4.800 1.00 95.06 96 ARG A C 1
ATOM 778 O O . ARG A 1 96 ? -7.534 5.524 3.996 1.00 95.06 96 ARG A O 1
ATOM 785 N N . GLY A 1 97 ? -8.121 6.038 6.102 1.00 95.56 97 GLY A N 1
ATOM 786 C CA . GLY A 1 97 ? -6.846 5.636 6.708 1.00 95.56 97 GLY A CA 1
ATOM 787 C C . GLY A 1 97 ? -6.585 4.139 6.545 1.00 95.56 97 GLY A C 1
ATOM 788 O O . GLY A 1 97 ? -5.511 3.746 6.099 1.00 95.56 97 GLY A O 1
ATOM 789 N N . SER A 1 98 ? -7.609 3.317 6.797 1.00 96.50 98 SER A N 1
ATOM 790 C CA . SER A 1 98 ? -7.556 1.864 6.631 1.00 96.50 98 SER A CA 1
ATOM 791 C C . SER A 1 98 ? -7.271 1.459 5.192 1.00 96.50 98 SER A C 1
ATOM 793 O O . SER A 1 98 ? -6.441 0.588 4.978 1.00 96.50 98 SER A O 1
ATOM 795 N N . LYS A 1 99 ? -7.875 2.144 4.210 1.00 97.19 99 LYS A N 1
ATOM 796 C CA . LYS A 1 99 ? -7.619 1.930 2.783 1.00 97.19 99 LYS A CA 1
ATOM 797 C C . LYS A 1 99 ? -6.139 2.134 2.463 1.00 97.19 99 LYS A C 1
ATOM 799 O O . LYS A 1 99 ? -5.530 1.279 1.839 1.00 97.19 99 LYS A O 1
ATOM 804 N N . ARG A 1 100 ? -5.542 3.232 2.938 1.00 97.31 100 ARG A N 1
ATOM 805 C CA . ARG A 1 100 ? -4.125 3.541 2.689 1.00 97.31 100 ARG A CA 1
ATOM 806 C C . ARG A 1 100 ? -3.168 2.572 3.388 1.00 97.31 100 ARG A C 1
ATOM 808 O O . ARG A 1 100 ? -2.204 2.127 2.774 1.00 97.31 100 ARG A O 1
ATOM 815 N N . ALA A 1 101 ? -3.443 2.214 4.643 1.00 96.88 101 ALA A N 1
ATOM 816 C CA . ALA A 1 101 ? -2.658 1.204 5.356 1.00 96.88 101 ALA A CA 1
ATOM 817 C C . ALA A 1 101 ? -2.749 -0.164 4.659 1.00 96.88 101 ALA A C 1
ATOM 819 O O . ALA A 1 101 ? -1.741 -0.846 4.495 1.00 96.88 101 ALA A O 1
ATOM 820 N N . PHE A 1 102 ? -3.950 -0.534 4.208 1.00 97.50 102 PHE A N 1
ATOM 821 C CA . PHE A 1 102 ? -4.215 -1.759 3.463 1.00 97.50 102 PHE A CA 1
ATOM 822 C C . PHE A 1 102 ? -3.464 -1.792 2.128 1.00 97.50 102 PHE A C 1
ATOM 824 O O . PHE A 1 102 ? -2.770 -2.768 1.860 1.00 97.50 102 PHE A O 1
ATOM 831 N N . GLU A 1 103 ? -3.546 -0.724 1.325 1.00 97.56 103 GLU A N 1
ATOM 832 C CA . GLU A 1 103 ? -2.806 -0.586 0.061 1.00 97.56 103 GLU A CA 1
ATOM 833 C C . GLU A 1 103 ? -1.310 -0.841 0.278 1.00 97.56 103 GLU A C 1
ATOM 835 O O . GLU A 1 103 ? -0.721 -1.681 -0.401 1.00 97.56 103 GLU A O 1
ATOM 840 N N . ALA A 1 104 ? -0.706 -0.161 1.260 1.00 96.75 104 ALA A N 1
ATOM 841 C CA . ALA A 1 104 ? 0.710 -0.307 1.577 1.00 96.75 104 ALA A CA 1
ATOM 842 C C . ALA A 1 104 ? 1.063 -1.736 2.018 1.00 96.75 104 ALA A C 1
ATOM 844 O O . ALA A 1 104 ? 2.024 -2.314 1.508 1.00 96.75 104 ALA A O 1
ATOM 845 N N . LEU A 1 105 ? 0.284 -2.311 2.938 1.00 96.31 105 LEU A N 1
ATOM 846 C CA . LEU A 1 105 ? 0.574 -3.623 3.509 1.00 96.31 105 LEU A CA 1
ATOM 847 C C . LEU A 1 105 ? 0.409 -4.745 2.483 1.00 96.31 105 LEU A C 1
ATOM 849 O O . LEU A 1 105 ? 1.295 -5.580 2.348 1.00 96.31 105 LEU A O 1
ATOM 853 N N . VAL A 1 106 ? -0.681 -4.742 1.715 1.00 97.62 106 VAL A N 1
ATOM 854 C CA . VAL A 1 106 ? -0.925 -5.745 0.670 1.00 97.62 106 VAL A CA 1
ATOM 855 C C . VAL A 1 106 ? 0.123 -5.649 -0.432 1.00 97.62 106 VAL A C 1
ATOM 857 O O . VAL A 1 106 ? 0.652 -6.673 -0.866 1.00 97.62 106 VAL A O 1
ATOM 860 N N . TRP A 1 107 ? 0.469 -4.435 -0.862 1.00 97.75 107 TRP A N 1
ATOM 861 C CA . TRP A 1 107 ? 1.506 -4.230 -1.868 1.00 97.75 107 TRP A CA 1
ATOM 862 C C . TRP A 1 107 ? 2.845 -4.816 -1.430 1.00 97.75 107 TRP A C 1
ATOM 864 O O . TRP A 1 107 ? 3.481 -5.548 -2.186 1.00 97.75 107 TRP A O 1
ATOM 874 N N . VAL A 1 108 ? 3.261 -4.528 -0.199 1.00 96.94 108 VAL A N 1
ATOM 875 C CA . VAL A 1 108 ? 4.550 -4.972 0.332 1.00 96.94 108 VAL A CA 1
ATOM 876 C C . VAL A 1 108 ? 4.531 -6.462 0.672 1.00 96.94 108 VAL A C 1
ATOM 878 O O . VAL A 1 108 ? 5.346 -7.208 0.136 1.00 96.94 108 VAL A O 1
ATOM 881 N N . GLU A 1 109 ? 3.613 -6.914 1.522 1.00 96.75 109 GLU A N 1
ATOM 882 C CA . GLU A 1 109 ? 3.657 -8.255 2.125 1.00 96.75 109 GLU A CA 1
ATOM 883 C C . GLU A 1 109 ? 3.103 -9.350 1.210 1.00 96.75 109 GLU A C 1
ATOM 885 O O . GLU A 1 109 ? 3.624 -10.461 1.197 1.00 96.75 109 GLU A O 1
ATOM 890 N N . ILE A 1 110 ? 2.085 -9.057 0.398 1.00 97.19 110 ILE A N 1
ATOM 891 C CA . ILE A 1 110 ? 1.533 -10.034 -0.557 1.00 97.19 110 ILE A CA 1
ATOM 892 C C . ILE A 1 110 ? 2.154 -9.824 -1.936 1.00 97.19 110 ILE A C 1
ATOM 894 O O . ILE A 1 110 ? 2.657 -10.764 -2.554 1.00 97.19 110 ILE A O 1
ATOM 898 N N . GLY A 1 111 ? 2.145 -8.580 -2.413 1.00 97.62 111 GLY A N 1
ATOM 899 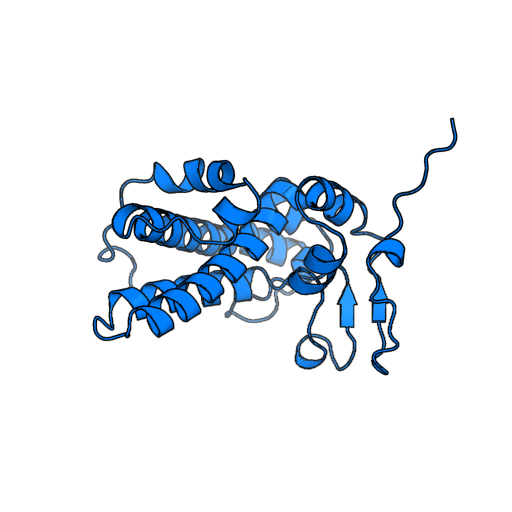C CA . GLY A 1 111 ? 2.638 -8.227 -3.736 1.00 97.62 111 GLY A CA 1
ATOM 900 C C . GLY A 1 111 ? 4.133 -8.486 -3.884 1.00 97.62 111 GLY A C 1
ATOM 901 O O . GLY A 1 111 ? 4.538 -9.240 -4.767 1.00 97.62 111 GLY A O 1
ATOM 902 N N . PHE A 1 112 ? 4.962 -7.901 -3.024 1.00 97.56 112 PHE A N 1
ATOM 903 C CA . PHE A 1 112 ? 6.420 -8.062 -3.079 1.00 97.56 112 PHE A CA 1
ATOM 904 C C . PHE A 1 112 ? 6.969 -9.145 -2.152 1.00 97.56 112 PHE A C 1
ATOM 906 O O . PHE A 1 112 ? 8.116 -9.548 -2.333 1.00 97.56 112 PHE A O 1
ATOM 913 N N . GLN A 1 113 ? 6.169 -9.662 -1.217 1.00 96.75 113 GLN A N 1
ATOM 914 C CA . GLN A 1 113 ? 6.628 -10.610 -0.195 1.00 96.75 113 GLN A CA 1
ATOM 915 C C . GLN A 1 113 ? 7.728 -10.009 0.697 1.00 96.75 113 GLN A C 1
ATOM 917 O O . GLN A 1 113 ? 8.735 -10.650 0.991 1.00 96.75 113 GLN A O 1
ATOM 922 N N . GLY A 1 114 ? 7.537 -8.746 1.083 1.00 95.31 114 GLY A N 1
ATOM 923 C CA . GLY A 1 114 ? 8.376 -8.005 2.019 1.00 95.31 114 GLY A CA 1
ATOM 924 C C . GLY A 1 114 ? 9.078 -6.787 1.410 1.00 95.31 114 GLY A C 1
ATOM 925 O O . GLY A 1 114 ? 9.308 -6.685 0.199 1.00 95.31 114 GLY A O 1
ATOM 926 N N . LEU A 1 115 ? 9.466 -5.851 2.286 1.00 93.81 115 LEU A N 1
ATOM 927 C CA . LEU A 1 115 ? 10.144 -4.600 1.909 1.00 93.81 115 LEU A CA 1
ATOM 928 C C . LEU A 1 115 ? 11.469 -4.823 1.169 1.00 93.81 115 LEU A C 1
ATOM 930 O O . LEU A 1 115 ? 11.804 -4.040 0.283 1.00 93.81 115 LEU A O 1
ATOM 934 N N . GLU A 1 116 ? 12.206 -5.889 1.490 1.00 95.12 116 GLU A N 1
ATOM 935 C CA . GLU A 1 116 ? 13.492 -6.187 0.851 1.00 95.12 116 GLU A CA 1
ATOM 936 C C . GLU A 1 116 ? 13.343 -6.435 -0.657 1.00 95.12 116 GLU A C 1
ATOM 938 O O . GLU A 1 116 ? 14.131 -5.930 -1.462 1.00 95.12 116 GLU A O 1
ATOM 943 N N . ASN A 1 117 ? 12.306 -7.171 -1.053 1.00 96.69 117 ASN A N 1
ATOM 944 C CA . ASN A 1 117 ? 12.023 -7.453 -2.457 1.00 96.69 117 ASN A CA 1
ATOM 945 C C . ASN A 1 117 ? 11.510 -6.206 -3.179 1.00 96.69 117 ASN A C 1
ATOM 947 O O . ASN A 1 117 ? 11.937 -5.926 -4.302 1.00 96.69 117 ASN A O 1
ATOM 951 N N . LEU A 1 118 ? 10.655 -5.411 -2.522 1.00 95.50 118 LEU A N 1
ATOM 952 C CA . LEU A 1 118 ? 10.223 -4.120 -3.060 1.00 95.50 118 LEU A CA 1
ATOM 953 C C . LEU A 1 118 ? 11.425 -3.209 -3.331 1.00 95.50 118 LEU A C 1
ATOM 955 O O . LEU A 1 118 ? 11.516 -2.642 -4.423 1.00 95.50 118 LEU A O 1
ATOM 959 N N . ALA A 1 119 ? 12.349 -3.099 -2.372 1.00 93.12 119 ALA A N 1
ATOM 960 C CA . ALA A 1 119 ? 13.524 -2.234 -2.437 1.00 93.12 119 ALA A CA 1
ATOM 961 C C . ALA A 1 119 ? 14.444 -2.557 -3.626 1.00 93.12 119 ALA A C 1
ATOM 963 O O . ALA A 1 119 ? 15.059 -1.652 -4.186 1.00 93.12 119 ALA A O 1
ATOM 964 N N . LYS A 1 120 ? 14.503 -3.828 -4.041 1.00 92.69 120 LYS A N 1
ATOM 965 C CA . LYS A 1 120 ? 15.299 -4.297 -5.187 1.00 92.69 120 LYS A CA 1
ATOM 966 C C . LYS A 1 120 ? 14.548 -4.222 -6.523 1.00 92.69 120 LYS A C 1
ATOM 968 O O . LYS A 1 120 ? 15.151 -4.430 -7.573 1.00 92.69 120 LYS A O 1
ATOM 973 N N . SER A 1 121 ? 13.246 -3.938 -6.507 1.00 93.44 121 SER A N 1
ATOM 974 C CA . SER A 1 121 ? 12.417 -3.908 -7.716 1.00 93.44 121 SER A CA 1
ATOM 975 C C . SER A 1 121 ? 12.439 -2.547 -8.430 1.00 93.44 121 SER A C 1
ATOM 977 O O . SER A 1 121 ? 12.717 -1.519 -7.801 1.00 93.44 121 SER A O 1
ATOM 979 N N . PRO A 1 122 ? 12.038 -2.481 -9.715 1.00 89.50 122 PRO A N 1
ATOM 980 C CA . PRO A 1 122 ? 11.799 -1.212 -10.407 1.00 89.50 122 PRO A CA 1
ATOM 981 C C . PRO A 1 122 ? 10.752 -0.319 -9.722 1.00 89.50 122 PRO A C 1
ATOM 983 O O . PRO A 1 122 ? 10.857 0.908 -9.794 1.00 89.50 122 PRO A O 1
ATOM 986 N 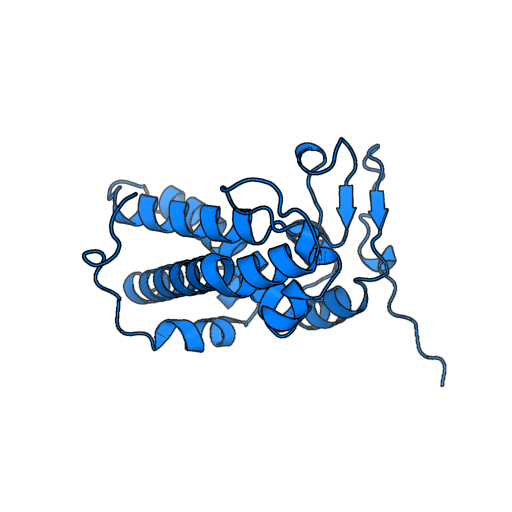N . ALA A 1 123 ? 9.780 -0.910 -9.016 1.00 91.94 123 ALA A N 1
ATOM 987 C CA . ALA A 1 123 ? 8.736 -0.179 -8.298 1.00 91.94 123 ALA A CA 1
ATOM 988 C C . ALA A 1 123 ? 9.277 0.621 -7.102 1.00 91.94 123 ALA A C 1
ATOM 990 O O . ALA A 1 123 ? 8.638 1.590 -6.690 1.00 91.94 123 ALA A O 1
ATOM 991 N N . SER A 1 124 ? 10.477 0.296 -6.599 1.00 91.19 124 SER A N 1
ATOM 992 C CA . SER A 1 124 ? 11.166 1.094 -5.572 1.00 91.19 124 SER A CA 1
ATOM 993 C C . SER A 1 124 ? 11.293 2.567 -5.967 1.00 91.19 124 SER A C 1
ATOM 995 O O . SER A 1 124 ? 11.308 3.429 -5.095 1.00 91.19 124 SER A O 1
ATOM 997 N N . LYS A 1 125 ? 11.325 2.889 -7.271 1.00 87.62 125 LYS A N 1
ATOM 998 C CA . LYS A 1 125 ? 11.383 4.268 -7.780 1.00 87.62 125 LYS A CA 1
ATOM 999 C C . LYS A 1 125 ? 10.200 5.133 -7.352 1.00 87.62 125 LYS A C 1
ATOM 1001 O O . LYS A 1 125 ? 10.358 6.346 -7.246 1.00 87.62 125 LYS A O 1
ATOM 1006 N N . ASN A 1 126 ? 9.056 4.511 -7.083 1.00 85.19 126 ASN A N 1
ATOM 1007 C CA . ASN A 1 126 ? 7.866 5.192 -6.587 1.00 85.19 126 ASN A CA 1
ATOM 1008 C C . ASN A 1 126 ? 7.999 5.559 -5.097 1.00 85.19 126 ASN A C 1
ATOM 1010 O O . ASN A 1 126 ? 7.188 6.312 -4.575 1.00 85.19 126 ASN A O 1
ATOM 1014 N N . TRP A 1 127 ? 9.014 5.058 -4.394 1.00 84.69 127 TRP A N 1
ATOM 1015 C CA . TRP A 1 127 ? 9.344 5.498 -3.048 1.00 84.69 127 TRP A CA 1
ATOM 1016 C C . TRP A 1 127 ? 10.292 6.693 -3.134 1.00 84.69 127 TRP A C 1
ATOM 1018 O O . TRP A 1 127 ? 11.433 6.555 -3.586 1.00 84.69 127 TRP A O 1
ATOM 1028 N N . THR A 1 128 ? 9.836 7.873 -2.712 1.00 68.81 128 THR A N 1
ATOM 1029 C CA . THR A 1 128 ? 10.635 9.099 -2.873 1.00 68.81 128 THR A CA 1
ATOM 1030 C C . THR A 1 128 ? 11.309 9.569 -1.594 1.00 68.81 128 THR A C 1
ATOM 1032 O O . THR A 1 128 ? 12.364 10.173 -1.714 1.00 68.81 128 THR A O 1
ATOM 1035 N N . LEU A 1 129 ? 10.778 9.229 -0.405 1.00 61.19 129 LEU A N 1
ATOM 1036 C CA . LEU A 1 129 ? 11.159 9.819 0.893 1.00 61.19 129 LEU A CA 1
ATOM 1037 C C . LEU A 1 129 ? 11.077 11.366 0.869 1.00 61.19 129 LEU A C 1
ATOM 1039 O O . LEU A 1 129 ? 11.353 12.031 -0.121 1.00 61.19 129 LEU A O 1
ATOM 1043 N N . ALA A 1 130 ? 10.719 12.003 1.983 1.00 51.50 130 ALA A N 1
ATOM 1044 C CA . ALA A 1 130 ? 10.627 13.471 2.034 1.00 51.50 130 ALA A CA 1
ATOM 1045 C C . ALA A 1 130 ? 11.989 14.199 1.861 1.00 51.50 130 ALA A C 1
ATOM 1047 O O . ALA A 1 130 ? 12.031 15.425 1.865 1.00 51.50 130 ALA A O 1
ATOM 1048 N N . VAL A 1 131 ? 13.102 13.465 1.714 1.00 48.56 131 VAL A N 1
ATOM 1049 C CA . VAL A 1 131 ? 14.488 13.967 1.809 1.00 48.56 131 VAL A CA 1
ATOM 1050 C C . VAL A 1 131 ? 15.176 14.156 0.444 1.00 48.56 131 VAL A C 1
ATOM 1052 O O . VAL A 1 131 ? 16.395 14.286 0.372 1.00 48.56 131 VAL A O 1
ATOM 1055 N N . GLY A 1 132 ? 14.402 14.217 -0.642 1.00 51.81 132 GLY A N 1
ATOM 1056 C CA . GLY A 1 132 ? 14.913 14.388 -2.006 1.00 51.81 132 GLY A CA 1
ATOM 1057 C C . GLY A 1 132 ? 15.167 13.059 -2.731 1.00 51.81 132 GLY A C 1
ATOM 1058 O O . GLY A 1 132 ? 15.227 12.004 -2.098 1.00 51.81 132 GLY A O 1
ATOM 1059 N N . PRO A 1 133 ? 15.266 13.080 -4.074 1.00 53.09 133 PRO A N 1
ATOM 1060 C CA . PRO A 1 133 ? 15.344 11.859 -4.862 1.00 53.09 133 PRO A CA 1
ATOM 1061 C C . PRO A 1 133 ? 16.669 11.126 -4.596 1.00 53.09 133 PRO A C 1
ATOM 1063 O O . PRO A 1 133 ? 17.731 11.741 -4.697 1.00 53.09 133 PRO A O 1
ATOM 1066 N N . PRO A 1 134 ? 16.642 9.815 -4.304 1.00 62.28 134 PRO A N 1
ATOM 1067 C CA . PRO A 1 134 ? 17.866 9.035 -4.158 1.00 62.28 134 PRO A CA 1
ATOM 1068 C C . PRO A 1 134 ? 18.634 8.990 -5.483 1.00 62.28 134 PRO A C 1
ATOM 1070 O O . PRO A 1 134 ? 18.030 8.839 -6.553 1.00 62.28 134 PRO A O 1
ATOM 1073 N N . VAL A 1 135 ? 19.964 9.106 -5.408 1.00 68.56 135 VAL A N 1
ATOM 1074 C CA . VAL A 1 135 ? 20.833 9.358 -6.572 1.00 68.56 135 VAL A CA 1
ATOM 1075 C C . VAL A 1 135 ? 20.922 8.128 -7.480 1.00 68.56 135 VAL A C 1
ATOM 1077 O O . VAL A 1 135 ? 21.098 8.254 -8.691 1.00 68.56 135 VAL A O 1
ATOM 1080 N N . ASN A 1 136 ? 20.746 6.925 -6.923 1.00 85.31 136 ASN A N 1
ATOM 1081 C CA . ASN A 1 136 ? 20.762 5.663 -7.666 1.00 85.31 136 ASN A CA 1
ATOM 1082 C C . ASN A 1 136 ? 19.867 4.578 -7.017 1.00 85.31 136 ASN A C 1
ATOM 1084 O O . ASN A 1 136 ? 19.137 4.832 -6.057 1.00 85.31 136 ASN A O 1
ATOM 1088 N N . ALA A 1 137 ? 19.858 3.370 -7.592 1.00 86.12 137 ALA A N 1
ATOM 1089 C CA . ALA A 1 137 ? 19.039 2.251 -7.116 1.00 86.12 137 ALA A CA 1
ATOM 1090 C C . ALA A 1 137 ? 19.503 1.685 -5.760 1.00 86.12 137 ALA A C 1
ATOM 1092 O O . ALA A 1 137 ? 18.665 1.319 -4.940 1.00 86.12 137 ALA A O 1
ATOM 1093 N N . GLU A 1 138 ? 20.811 1.646 -5.504 1.00 88.94 138 GLU A N 1
ATOM 1094 C CA . GLU A 1 138 ? 21.388 1.101 -4.270 1.00 88.94 138 GLU A CA 1
ATOM 1095 C C . GLU A 1 138 ? 21.086 1.999 -3.065 1.00 88.94 138 GLU A C 1
ATOM 1097 O O . GLU A 1 138 ? 20.584 1.530 -2.043 1.00 88.94 138 GLU A O 1
ATOM 1102 N N . GLU A 1 139 ? 21.304 3.309 -3.200 1.00 87.81 139 GLU A N 1
ATOM 1103 C CA . GLU A 1 139 ? 20.969 4.285 -2.159 1.00 87.81 139 GLU A CA 1
ATOM 1104 C C . GLU A 1 139 ? 19.472 4.298 -1.851 1.00 87.81 139 GLU A C 1
ATOM 1106 O O . GLU A 1 139 ? 19.074 4.393 -0.689 1.00 87.81 139 GLU A O 1
ATOM 1111 N N . ARG A 1 140 ? 18.637 4.148 -2.885 1.00 88.06 140 ARG A N 1
ATOM 1112 C CA . ARG A 1 140 ? 17.185 4.025 -2.730 1.00 88.06 140 ARG A CA 1
ATOM 1113 C C . ARG A 1 140 ? 16.820 2.781 -1.938 1.00 88.06 140 ARG A C 1
ATOM 1115 O O . ARG A 1 140 ? 16.058 2.883 -0.982 1.00 88.06 140 ARG A O 1
ATOM 1122 N N . ALA A 1 141 ? 17.377 1.629 -2.307 1.00 89.94 141 ALA A N 1
ATOM 1123 C CA . ALA A 1 141 ? 17.132 0.382 -1.598 1.00 89.94 141 ALA A CA 1
ATOM 1124 C C . ALA A 1 141 ? 17.560 0.493 -0.127 1.00 89.94 141 ALA A C 1
ATOM 1126 O O . ALA A 1 141 ? 16.795 0.131 0.765 1.00 89.94 141 ALA A O 1
ATOM 1127 N N . LYS A 1 142 ? 18.733 1.082 0.138 1.00 90.00 142 LYS A N 1
ATOM 1128 C CA . LYS A 1 142 ? 19.211 1.351 1.500 1.00 90.00 142 LYS A CA 1
ATOM 1129 C C . LYS A 1 142 ? 18.254 2.262 2.271 1.00 90.00 142 LYS A C 1
ATOM 1131 O O . LYS A 1 142 ? 17.893 1.923 3.391 1.00 90.00 142 LYS A O 1
ATOM 1136 N N . GLY A 1 143 ? 17.818 3.374 1.678 1.00 88.06 143 GLY A N 1
ATOM 1137 C CA . GLY A 1 143 ? 16.882 4.311 2.306 1.00 88.06 143 GLY A CA 1
ATOM 1138 C C . GLY A 1 143 ? 15.512 3.695 2.603 1.00 88.06 143 GLY A C 1
ATOM 1139 O O . GLY A 1 143 ? 14.932 3.967 3.654 1.00 88.06 143 GLY A O 1
ATOM 1140 N N . ILE A 1 144 ? 15.012 2.824 1.718 1.00 90.50 144 ILE A N 1
ATOM 1141 C CA . ILE A 1 144 ? 13.793 2.040 1.965 1.00 90.50 144 ILE A CA 1
ATOM 1142 C C . ILE A 1 144 ? 14.008 1.095 3.148 1.00 90.50 144 ILE A C 1
ATOM 1144 O O . ILE A 1 144 ? 13.167 1.041 4.036 1.00 90.50 144 ILE A O 1
ATOM 1148 N N . MET A 1 145 ? 15.133 0.380 3.194 1.00 93.19 145 MET A N 1
ATOM 1149 C CA . MET A 1 145 ? 15.394 -0.607 4.246 1.00 93.19 145 MET A CA 1
ATOM 1150 C C . MET A 1 145 ? 15.744 -0.002 5.610 1.00 93.19 145 MET A C 1
ATOM 1152 O O . MET A 1 145 ? 15.649 -0.709 6.611 1.00 93.19 145 MET A O 1
ATOM 1156 N N . THR A 1 146 ? 16.126 1.275 5.670 1.00 89.88 146 THR A N 1
ATOM 1157 C CA . THR A 1 146 ? 16.341 2.003 6.926 1.00 89.88 146 THR A CA 1
ATOM 1158 C C . THR A 1 146 ? 15.118 2.849 7.277 1.00 89.88 146 THR A C 1
ATOM 1160 O O . THR A 1 146 ? 14.173 2.360 7.891 1.00 89.88 146 THR A O 1
ATOM 1163 N N . THR A 1 147 ? 15.090 4.104 6.834 1.00 86.50 147 THR A N 1
ATOM 1164 C CA . THR A 1 147 ? 14.051 5.081 7.176 1.00 86.50 147 THR A CA 1
ATOM 1165 C C . THR A 1 147 ? 12.683 4.658 6.653 1.00 86.50 147 THR A C 1
ATOM 1167 O O . THR A 1 147 ? 11.677 4.839 7.335 1.00 86.50 147 THR A O 1
ATOM 1170 N N . GLY A 1 148 ? 12.623 4.070 5.455 1.00 88.88 148 GLY A N 1
ATOM 1171 C CA . GLY A 1 148 ? 11.358 3.605 4.894 1.00 88.88 148 GLY A CA 1
ATOM 1172 C C . GLY A 1 148 ? 10.716 2.499 5.731 1.00 88.88 148 GLY A C 1
ATOM 1173 O O . GLY A 1 148 ? 9.518 2.558 6.003 1.00 88.88 148 GLY A O 1
ATOM 1174 N N . LYS A 1 149 ? 11.522 1.543 6.198 1.00 92.50 149 LYS A N 1
ATOM 1175 C CA . LYS A 1 149 ? 11.090 0.454 7.070 1.00 92.50 149 LYS A CA 1
ATOM 1176 C C . LYS A 1 149 ? 10.619 0.971 8.422 1.00 92.50 149 LYS A C 1
ATOM 1178 O O . LYS A 1 149 ? 9.542 0.584 8.857 1.00 92.50 149 LYS A O 1
ATOM 1183 N N . GLU A 1 150 ? 11.372 1.873 9.047 1.00 90.88 150 GLU A N 1
ATOM 1184 C CA . GLU A 1 150 ? 10.963 2.502 10.309 1.00 90.88 150 GLU A CA 1
ATOM 1185 C C . GLU A 1 150 ? 9.604 3.201 10.170 1.00 90.88 150 GLU A C 1
ATOM 1187 O O . GLU A 1 150 ? 8.717 3.000 10.997 1.00 90.88 150 GLU A O 1
ATOM 1192 N N . MET A 1 151 ? 9.402 3.968 9.092 1.00 90.50 151 MET A N 1
ATOM 1193 C CA . MET A 1 151 ? 8.124 4.633 8.818 1.00 90.50 151 MET A CA 1
ATOM 1194 C C . MET A 1 151 ? 6.982 3.640 8.582 1.00 90.50 151 MET A C 1
ATOM 1196 O O . MET A 1 151 ? 5.879 3.841 9.093 1.00 90.50 151 MET A O 1
ATOM 1200 N N . PHE A 1 152 ? 7.238 2.592 7.797 1.00 93.19 152 PHE A N 1
ATOM 1201 C CA . PHE A 1 152 ? 6.267 1.546 7.484 1.00 93.19 152 PHE A CA 1
ATOM 1202 C C . PHE A 1 152 ? 5.830 0.804 8.753 1.00 93.19 152 PHE A C 1
ATOM 1204 O O . PHE A 1 152 ? 4.636 0.754 9.056 1.00 93.19 152 PHE A O 1
ATOM 1211 N N . ASP A 1 153 ? 6.793 0.317 9.539 1.00 93.56 153 ASP A N 1
ATOM 1212 C CA . ASP A 1 153 ? 6.544 -0.424 10.776 1.00 93.56 153 ASP A CA 1
ATOM 1213 C C . ASP A 1 153 ? 5.841 0.445 11.828 1.00 93.56 153 ASP A C 1
ATOM 1215 O O . ASP A 1 153 ? 4.881 -0.009 12.457 1.00 93.56 153 ASP A O 1
ATOM 1219 N N . ALA A 1 154 ? 6.284 1.695 12.014 1.00 91.00 154 ALA A N 1
ATOM 1220 C CA . ALA A 1 154 ? 5.690 2.614 12.985 1.00 91.00 154 ALA A CA 1
ATOM 1221 C C . ALA A 1 154 ? 4.227 2.918 12.642 1.00 91.00 154 ALA A C 1
ATOM 1223 O O . ALA A 1 154 ? 3.348 2.758 13.488 1.00 91.00 154 ALA A O 1
ATOM 1224 N N . CYS A 1 155 ? 3.947 3.266 11.382 1.00 93.12 155 CYS A N 1
ATOM 1225 C CA . CYS A 1 155 ? 2.585 3.533 10.926 1.00 93.12 155 CYS A CA 1
ATOM 1226 C C . CYS A 1 155 ? 1.663 2.326 11.127 1.00 93.12 155 CYS A C 1
ATOM 1228 O O . CYS A 1 155 ? 0.536 2.484 11.596 1.00 93.12 155 CYS A O 1
ATOM 1230 N N . LEU A 1 156 ? 2.107 1.123 10.755 1.00 94.19 156 LEU A N 1
ATOM 1231 C CA . LEU A 1 156 ? 1.281 -0.080 10.871 1.00 94.19 156 LEU A CA 1
ATOM 1232 C C . LEU A 1 156 ? 1.082 -0.498 12.328 1.00 94.19 156 LEU A C 1
ATOM 1234 O O . LEU A 1 156 ? -0.014 -0.922 12.688 1.00 94.19 156 LEU A O 1
ATOM 1238 N N . THR A 1 157 ? 2.092 -0.307 13.180 1.00 92.75 157 THR A N 1
ATOM 1239 C CA . THR A 1 157 ? 1.984 -0.522 14.632 1.00 92.75 157 THR A CA 1
ATOM 1240 C C . THR A 1 157 ? 0.966 0.430 15.255 1.00 92.75 157 THR A C 1
ATOM 1242 O O . THR A 1 157 ? 0.077 -0.003 15.992 1.00 92.75 157 THR A O 1
ATOM 1245 N N . GLU A 1 158 ? 1.042 1.724 14.937 1.00 90.81 158 GLU A N 1
ATOM 1246 C CA . GLU A 1 158 ? 0.081 2.725 15.411 1.00 90.81 158 GLU A CA 1
ATOM 1247 C C . GLU A 1 158 ? -1.334 2.435 14.911 1.00 90.81 158 GLU A C 1
ATOM 1249 O O . GLU A 1 158 ? -2.287 2.463 15.694 1.00 90.81 158 GLU A O 1
ATOM 1254 N N . PHE A 1 159 ? -1.475 2.097 13.629 1.00 92.19 159 PHE A N 1
ATOM 1255 C CA . PHE A 1 159 ? -2.764 1.757 13.038 1.00 92.19 159 PHE A CA 1
ATOM 1256 C C . PHE A 1 159 ? -3.374 0.506 13.686 1.00 92.19 159 PHE A C 1
ATOM 1258 O O . PHE A 1 159 ? -4.545 0.522 14.075 1.00 92.19 159 PHE A O 1
ATOM 1265 N N . ALA A 1 160 ? -2.591 -0.565 13.848 1.00 92.50 160 ALA A N 1
ATOM 1266 C CA . ALA A 1 160 ? -3.031 -1.806 14.483 1.00 92.50 160 ALA A CA 1
ATOM 1267 C C . ALA A 1 160 ? -3.435 -1.579 15.947 1.00 92.50 160 ALA A C 1
ATOM 1269 O O . ALA A 1 160 ? -4.492 -2.049 16.387 1.00 92.50 160 ALA A O 1
ATOM 1270 N N . ARG A 1 161 ? -2.645 -0.789 16.691 1.00 91.88 161 ARG A N 1
ATOM 1271 C CA . ARG A 1 161 ? -2.981 -0.363 18.054 1.00 91.88 161 ARG A CA 1
ATOM 1272 C C . ARG A 1 161 ? -4.318 0.376 18.081 1.00 91.88 161 ARG A C 1
ATOM 1274 O O . ARG A 1 161 ? -5.201 -0.021 18.842 1.00 91.88 161 ARG A O 1
ATOM 1281 N N . PHE A 1 162 ? -4.481 1.399 17.244 1.00 91.44 162 PHE A N 1
ATOM 1282 C CA . PHE A 1 162 ? -5.700 2.203 17.192 1.00 91.44 162 PHE A CA 1
ATOM 1283 C C . PHE A 1 162 ? -6.927 1.352 16.842 1.00 91.44 162 PHE A C 1
ATOM 1285 O O . PHE A 1 162 ? -7.952 1.430 17.522 1.00 91.44 162 PHE A O 1
ATOM 1292 N N . ARG A 1 163 ? -6.815 0.488 15.822 1.00 91.19 163 ARG A N 1
ATOM 1293 C CA . ARG A 1 163 ? -7.873 -0.452 15.411 1.00 91.19 163 ARG A CA 1
ATOM 1294 C C . ARG A 1 163 ? -8.349 -1.304 16.587 1.00 91.19 163 ARG A C 1
ATOM 1296 O O . ARG A 1 163 ? -9.554 -1.411 16.817 1.00 91.19 163 ARG A O 1
ATOM 1303 N N . ARG A 1 164 ? -7.407 -1.867 17.350 1.00 90.81 164 ARG A N 1
ATOM 1304 C CA . ARG A 1 164 ? -7.686 -2.687 18.536 1.00 90.81 164 ARG A CA 1
ATOM 1305 C C . ARG A 1 164 ? -8.347 -1.880 19.652 1.00 90.81 164 ARG A C 1
ATOM 1307 O O . ARG A 1 164 ? -9.374 -2.307 20.169 1.00 90.81 164 ARG A O 1
ATOM 1314 N N . GLU A 1 165 ? -7.788 -0.727 20.015 1.00 90.50 165 GLU A N 1
ATOM 1315 C CA . GLU A 1 165 ? -8.306 0.119 21.103 1.00 90.50 165 GLU A CA 1
ATOM 1316 C C . GLU A 1 165 ? -9.718 0.642 20.827 1.00 90.50 165 GLU A C 1
ATOM 1318 O O . GLU A 1 165 ? -10.538 0.739 21.740 1.00 90.50 165 GLU A O 1
ATOM 1323 N N . LYS A 1 166 ? -10.015 0.973 19.567 1.00 89.00 166 LYS A N 1
ATOM 1324 C CA . LYS A 1 166 ? -11.337 1.454 19.147 1.00 89.00 166 LYS A CA 1
ATOM 1325 C C . LYS A 1 166 ? -12.304 0.329 18.775 1.00 89.00 166 LYS A C 1
ATOM 1327 O O . LYS A 1 166 ? -13.467 0.613 18.506 1.00 89.00 166 LYS A O 1
ATOM 1332 N N . GLY A 1 167 ? -11.847 -0.925 18.759 1.00 88.62 167 GLY A N 1
ATOM 1333 C CA . GLY A 1 167 ? -12.667 -2.089 18.420 1.00 88.62 167 GLY A CA 1
ATOM 1334 C C . GLY A 1 167 ? -13.256 -2.037 17.008 1.00 88.62 167 GLY A C 1
ATOM 1335 O O . GLY A 1 167 ? -14.353 -2.553 16.792 1.00 88.62 167 GLY A O 1
ATOM 1336 N N . VAL A 1 168 ? -12.571 -1.393 16.056 1.00 86.38 168 VAL A N 1
ATOM 1337 C CA . VAL A 1 168 ? -13.097 -1.228 14.694 1.00 86.38 168 VAL A CA 1
ATOM 1338 C C . VAL A 1 168 ? -12.956 -2.531 13.910 1.00 86.38 168 VAL A C 1
ATOM 1340 O O . VAL A 1 168 ? -11.895 -3.152 13.905 1.00 86.38 168 VAL A O 1
ATOM 1343 N N . LYS A 1 169 ? -14.045 -2.937 13.250 1.00 84.12 169 LYS A N 1
ATOM 1344 C CA . LYS A 1 169 ? -14.123 -4.145 12.410 1.00 84.12 169 LYS A CA 1
ATOM 1345 C C . LYS A 1 169 ? -14.717 -3.893 11.021 1.00 84.12 169 LYS A C 1
ATOM 1347 O O . LYS A 1 169 ? -14.761 -4.801 10.210 1.00 84.12 169 LYS A O 1
ATOM 1352 N N . ASP A 1 170 ? -15.201 -2.684 10.750 1.00 88.44 170 ASP A N 1
ATOM 1353 C CA . ASP A 1 170 ? -15.662 -2.290 9.415 1.00 88.44 170 ASP A CA 1
ATOM 1354 C C . ASP A 1 170 ? -14.541 -1.512 8.719 1.00 88.44 170 ASP A C 1
ATOM 1356 O O . ASP A 1 170 ? -14.460 -0.283 8.796 1.00 88.44 170 ASP A O 1
ATOM 1360 N N . ASP A 1 171 ? -13.595 -2.249 8.139 1.00 93.56 171 ASP A N 1
ATOM 1361 C CA . ASP A 1 171 ? -12.418 -1.701 7.473 1.00 93.56 171 ASP A CA 1
ATOM 1362 C C . ASP A 1 171 ? -11.944 -2.574 6.309 1.00 93.56 171 ASP A C 1
ATOM 1364 O O . ASP A 1 171 ? -12.450 -3.672 6.083 1.00 93.56 171 ASP A O 1
ATOM 1368 N N . TYR A 1 172 ? -10.963 -2.075 5.553 1.00 95.50 172 TYR A N 1
ATOM 1369 C CA . TYR A 1 172 ? -10.441 -2.785 4.383 1.00 95.50 172 TYR A CA 1
ATOM 1370 C C . TYR A 1 172 ? -9.800 -4.136 4.739 1.00 95.50 172 TYR A C 1
ATOM 1372 O O . TYR A 1 172 ? -9.922 -5.084 3.971 1.00 95.50 172 TYR A O 1
ATOM 1380 N N . PHE A 1 173 ? -9.164 -4.259 5.906 1.00 95.00 173 PHE A N 1
ATOM 1381 C CA . PHE A 1 173 ? -8.548 -5.518 6.333 1.00 95.00 173 PHE A CA 1
ATOM 1382 C C . PHE A 1 173 ? -9.600 -6.605 6.550 1.00 95.00 173 PHE A C 1
ATOM 1384 O O . PHE A 1 173 ? -9.462 -7.696 6.007 1.00 95.00 173 PHE A O 1
ATOM 1391 N N . THR A 1 174 ? -10.671 -6.271 7.272 1.00 94.50 174 THR A N 1
ATOM 1392 C CA . THR A 1 174 ? -11.789 -7.184 7.551 1.00 94.50 174 THR A CA 1
ATOM 1393 C C . THR A 1 174 ? -12.587 -7.494 6.292 1.00 94.50 174 THR A C 1
ATOM 1395 O O . THR A 1 174 ? -12.961 -8.639 6.055 1.00 94.50 174 THR A O 1
ATOM 1398 N N . GLN A 1 175 ? -12.816 -6.484 5.447 1.00 95.56 175 GLN A N 1
ATOM 1399 C CA . GLN A 1 175 ? -13.549 -6.638 4.190 1.00 95.56 175 GLN A CA 1
ATOM 1400 C C . GLN A 1 175 ? -12.901 -7.677 3.260 1.00 95.56 175 GLN A C 1
ATOM 1402 O O . GLN A 1 175 ? -13.621 -8.396 2.570 1.00 95.56 175 GLN A O 1
ATOM 1407 N N . TYR A 1 176 ? -11.567 -7.759 3.247 1.00 96.06 176 TYR A N 1
ATOM 1408 C CA . TYR A 1 176 ? -10.816 -8.662 2.370 1.00 96.06 176 TYR A CA 1
ATOM 1409 C C . TYR A 1 176 ? -10.137 -9.829 3.107 1.00 96.06 176 TYR A C 1
ATOM 1411 O O . TYR A 1 176 ? -9.376 -10.568 2.489 1.00 96.06 176 TYR A O 1
ATOM 1419 N N . GLY A 1 177 ? -10.419 -10.027 4.400 1.00 93.75 177 GLY A N 1
ATOM 1420 C CA . GLY A 1 177 ? -9.945 -11.181 5.175 1.00 93.75 177 GLY A CA 1
ATOM 1421 C C . GLY A 1 177 ? -8.425 -11.249 5.366 1.00 93.75 177 GLY A C 1
ATOM 1422 O O . GLY A 1 177 ? -7.854 -12.341 5.355 1.00 93.75 177 GLY A O 1
ATOM 1423 N N . VAL A 1 178 ? -7.755 -10.100 5.492 1.00 94.31 178 VAL A N 1
ATOM 1424 C CA . VAL A 1 178 ? -6.285 -10.005 5.625 1.00 94.31 178 VAL A CA 1
ATOM 1425 C C . VAL A 1 178 ? -5.831 -9.403 6.952 1.00 94.31 178 VAL A C 1
ATOM 1427 O O . VAL A 1 178 ? -4.733 -8.855 7.063 1.00 94.31 178 VAL A O 1
ATOM 1430 N N . GLU A 1 179 ? -6.654 -9.499 7.993 1.00 93.06 179 GLU A N 1
ATOM 1431 C CA . GLU A 1 179 ? -6.308 -9.004 9.328 1.00 93.06 179 GLU A CA 1
ATOM 1432 C C . GLU A 1 179 ? -5.045 -9.654 9.893 1.00 93.06 179 GLU A C 1
ATOM 1434 O O . GLU A 1 179 ? -4.316 -8.996 10.630 1.00 93.06 179 GLU A O 1
ATOM 1439 N N . TYR A 1 180 ? -4.759 -10.902 9.508 1.00 91.31 180 TYR A N 1
ATOM 1440 C CA . TYR A 1 180 ? -3.565 -11.636 9.937 1.00 91.31 180 TYR A CA 1
ATOM 1441 C C . TYR A 1 180 ? -2.258 -10.908 9.581 1.00 91.31 180 TYR A C 1
ATOM 1443 O O . TYR A 1 180 ? -1.245 -11.082 10.255 1.00 91.31 180 TYR A O 1
ATOM 1451 N N . LEU A 1 181 ? -2.264 -10.051 8.551 1.00 91.50 181 LEU A N 1
ATOM 1452 C CA . LEU A 1 181 ? -1.102 -9.236 8.191 1.00 91.50 181 LEU A CA 1
ATOM 1453 C C . LEU A 1 181 ? -0.782 -8.160 9.244 1.00 91.50 181 LEU A C 1
ATOM 1455 O O . LEU A 1 181 ? 0.336 -7.654 9.281 1.00 91.50 181 LEU A O 1
ATOM 1459 N N . LEU A 1 182 ? -1.744 -7.790 10.097 1.00 91.06 182 LEU A N 1
ATOM 1460 C CA . LEU A 1 182 ? -1.546 -6.817 11.176 1.00 91.06 182 LEU A CA 1
ATOM 1461 C C . LEU A 1 182 ? -1.018 -7.456 12.470 1.00 91.06 182 LEU A C 1
ATOM 1463 O O . LEU A 1 182 ? -0.630 -6.730 13.392 1.00 91.06 182 LEU A O 1
ATOM 1467 N N . ASP A 1 183 ? -0.989 -8.786 12.573 1.00 87.00 183 ASP A N 1
ATOM 1468 C CA . ASP A 1 183 ? -0.619 -9.479 13.812 1.00 87.00 183 ASP A CA 1
ATOM 1469 C C . ASP A 1 183 ? 0.845 -9.222 14.195 1.00 87.00 183 ASP A C 1
ATOM 1471 O O . ASP A 1 183 ? 1.149 -8.977 15.368 1.00 87.00 183 ASP A O 1
ATOM 1475 N N . SER A 1 184 ? 1.739 -9.158 13.204 1.00 83.38 184 SER A N 1
ATOM 1476 C CA . SER A 1 184 ? 3.158 -8.819 13.393 1.00 83.38 184 SER A CA 1
ATOM 1477 C C . SER A 1 184 ? 3.378 -7.414 13.960 1.00 83.38 184 SER A C 1
ATOM 1479 O O . SER A 1 184 ? 4.395 -7.170 14.602 1.00 83.38 184 SER A O 1
ATOM 1481 N N . PHE A 1 185 ? 2.419 -6.506 13.770 1.00 85.88 185 PHE A N 1
ATOM 1482 C CA . PHE A 1 185 ? 2.472 -5.121 14.250 1.00 85.88 185 PHE A CA 1
ATOM 1483 C C . PHE A 1 185 ? 1.666 -4.911 15.541 1.00 85.88 185 PHE A C 1
ATOM 1485 O O . PHE A 1 185 ? 1.842 -3.920 16.246 1.00 85.88 185 PHE A O 1
ATOM 1492 N N . SER A 1 186 ? 0.799 -5.865 15.885 1.00 71.25 186 SER A N 1
ATOM 1493 C CA . SER A 1 186 ? -0.060 -5.822 17.076 1.00 71.25 186 SER A CA 1
ATOM 1494 C C . SER A 1 186 ? 0.640 -6.309 18.353 1.00 71.25 186 SER A C 1
ATOM 1496 O O . SER A 1 186 ? 0.188 -5.992 19.463 1.00 71.25 186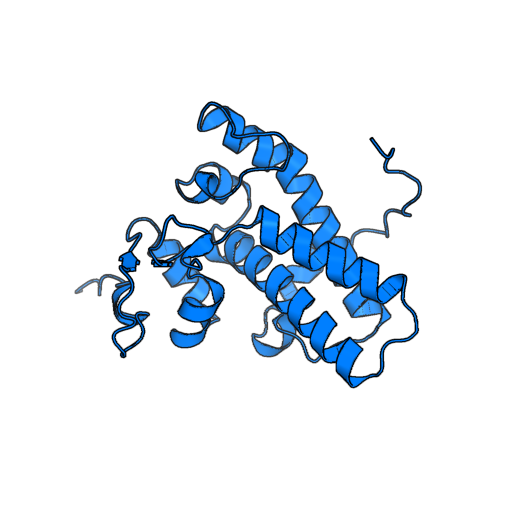 SER A O 1
ATOM 1498 N N . ALA A 1 187 ? 1.719 -7.086 18.193 1.00 59.22 187 ALA A N 1
ATOM 1499 C CA . ALA A 1 187 ? 2.529 -7.668 19.267 1.00 59.22 187 ALA A CA 1
ATOM 1500 C C . ALA A 1 187 ? 3.586 -6.703 19.840 1.00 59.22 187 ALA A C 1
ATOM 1502 O O . ALA A 1 187 ? 4.093 -6.917 20.945 1.00 59.22 187 ALA A O 1
ATOM 1503 N N . SER A 1 188 ? 3.896 -5.623 19.122 1.00 52.50 188 SER A N 1
ATOM 1504 C CA . SER A 1 188 ? 4.798 -4.567 19.573 1.00 52.50 188 SER A CA 1
ATOM 1505 C C . SER A 1 188 ? 4.168 -3.840 20.764 1.00 52.50 188 SER A C 1
ATOM 1507 O O . SER A 1 188 ? 3.115 -3.211 20.634 1.00 52.50 188 SER A O 1
ATOM 1509 N N . LYS A 1 189 ? 4.789 -3.919 21.950 1.00 43.00 189 LYS A N 1
ATOM 1510 C CA . LYS A 1 189 ? 4.463 -3.010 23.060 1.00 43.00 189 LYS A CA 1
ATOM 1511 C C . LYS A 1 189 ? 4.501 -1.586 22.515 1.00 43.00 189 LYS A C 1
ATOM 1513 O O . LYS A 1 189 ? 5.465 -1.230 21.846 1.00 43.00 189 LYS A O 1
ATOM 1518 N N . ALA A 1 190 ? 3.447 -0.818 22.786 1.00 42.03 190 ALA A N 1
ATOM 1519 C CA . ALA A 1 190 ? 3.340 0.579 22.402 1.00 42.03 190 ALA A CA 1
ATOM 1520 C C . ALA A 1 190 ? 4.665 1.293 22.698 1.00 42.03 190 ALA A C 1
ATOM 1522 O O . ALA A 1 190 ? 5.048 1.410 23.862 1.00 42.03 190 ALA A O 1
ATOM 1523 N N . LEU A 1 191 ? 5.367 1.732 21.651 1.00 41.97 191 LEU A N 1
ATOM 1524 C CA . LEU A 1 191 ? 6.368 2.774 21.805 1.00 41.97 191 LEU A CA 1
ATOM 1525 C C . LEU A 1 191 ? 5.587 3.982 22.308 1.00 41.97 191 LEU A C 1
ATOM 1527 O O . LEU A 1 191 ? 4.767 4.560 21.594 1.00 41.97 191 LEU A O 1
ATOM 1531 N N . THR A 1 192 ? 5.739 4.283 23.591 1.00 39.91 192 THR A N 1
ATOM 1532 C CA . THR A 1 192 ? 5.250 5.529 24.158 1.00 39.91 192 THR A CA 1
ATOM 1533 C C . THR A 1 192 ? 5.874 6.657 23.348 1.00 39.91 192 THR A C 1
ATOM 1535 O O . THR A 1 192 ? 7.091 6.711 23.193 1.00 39.91 192 THR A O 1
ATOM 1538 N N . TYR A 1 193 ? 5.028 7.536 22.815 1.00 42.34 193 TYR A N 1
ATOM 1539 C CA . TYR A 1 193 ? 5.329 8.648 21.900 1.00 42.34 193 TYR A CA 1
ATOM 1540 C C . TYR A 1 193 ? 6.357 9.683 22.426 1.00 42.34 193 TYR A C 1
ATOM 1542 O O . TYR A 1 193 ? 6.535 10.742 21.828 1.00 42.34 193 TYR A O 1
ATOM 1550 N N . GLU A 1 194 ? 7.018 9.408 23.552 1.00 42.62 194 GLU A N 1
ATOM 1551 C CA . GLU A 1 194 ? 8.007 10.273 24.195 1.00 42.62 194 GLU A CA 1
ATOM 1552 C C . GLU A 1 194 ? 9.439 10.078 23.664 1.00 42.62 194 GLU A C 1
ATOM 1554 O O . GLU A 1 194 ? 10.294 10.914 23.941 1.00 42.62 194 GLU A O 1
ATOM 1559 N N . GLU A 1 195 ? 9.721 9.040 22.867 1.00 37.66 195 GLU A N 1
ATOM 1560 C CA . GLU A 1 195 ? 11.110 8.697 22.498 1.00 37.66 195 GLU A CA 1
ATOM 1561 C C . GLU A 1 195 ? 11.549 9.092 21.078 1.00 37.66 195 GLU A C 1
ATOM 1563 O O . GLU A 1 195 ? 12.708 8.882 20.720 1.00 37.66 195 GLU A O 1
ATOM 1568 N N . THR A 1 196 ? 10.696 9.711 20.255 1.00 35.28 196 THR A N 1
ATOM 1569 C CA . THR A 1 196 ? 11.136 10.208 18.938 1.00 35.28 196 THR A CA 1
ATOM 1570 C C . THR A 1 196 ? 11.540 11.685 19.033 1.00 35.28 196 THR A C 1
ATOM 1572 O O . THR A 1 196 ? 10.668 12.546 19.189 1.00 35.28 196 THR A O 1
ATOM 1575 N N . PRO A 1 197 ? 12.839 12.037 18.936 1.00 35.78 197 PRO A N 1
ATOM 1576 C CA . PRO A 1 197 ? 13.250 13.432 18.932 1.00 35.78 197 PRO A CA 1
ATOM 1577 C C . PRO A 1 197 ? 12.715 14.096 17.663 1.00 35.78 197 PRO A C 1
ATOM 1579 O O . PRO A 1 197 ? 13.063 13.715 16.545 1.00 35.78 197 PRO A O 1
ATOM 1582 N N . ARG A 1 198 ? 11.858 15.101 17.852 1.00 43.25 198 ARG A N 1
ATOM 1583 C CA . ARG A 1 198 ? 11.391 15.981 16.780 1.00 43.25 198 ARG A CA 1
ATOM 1584 C C . ARG A 1 198 ? 12.617 16.672 16.177 1.00 43.25 198 ARG A C 1
ATOM 1586 O O . ARG A 1 198 ? 13.301 17.410 16.886 1.00 43.25 198 ARG A O 1
ATOM 1593 N N . ARG A 1 199 ? 12.910 16.397 14.907 1.00 42.19 199 ARG A N 1
ATOM 1594 C CA . ARG A 1 199 ? 13.832 17.195 14.092 1.00 42.19 199 ARG A CA 1
ATOM 1595 C C . ARG A 1 199 ? 13.032 18.011 13.097 1.00 42.19 199 ARG A C 1
ATOM 1597 O O . ARG A 1 199 ? 12.070 17.440 12.539 1.00 42.19 199 ARG A O 1
#

Radius of gyration: 17.56 Å; chains: 1; bounding box: 42×45×47 Å

pLDDT: mean 85.25, std 15.77, range [35.28, 97.75]

Organism: NCBI:txid1805035

Sequence (199 aa):
MSETLFSLANFLPKKDSGVEIEIREELAPVVERISTILPPDVLWELFSSTPGETEGRVVFPYLRVDSAVITARDIVYLLEQHGKYSPEEFQKRYRRGSKRAFEALVWVEIGFQGLENLAKSPASKNWTLAVGPPVNAEERAKGIMTTGKEMFDACLTEFARFRREKGVKDDYFTQYGVEYLLDSFSASKALTYEETPRR

Secondary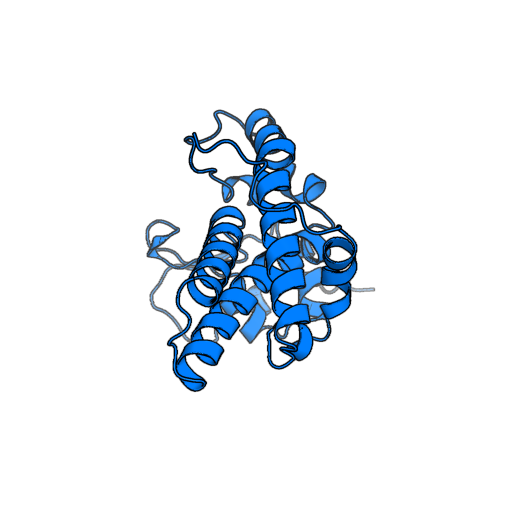 str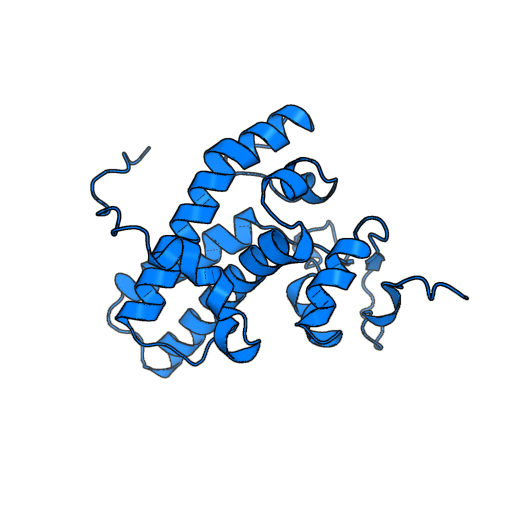ucture (DSSP, 8-state):
-------GGGGS-SS--SS-EEE-GGGHHHHHHHHTTS-HHHHHHHHS--GGGTTT-EEES---HHHHHHHHHHHHHHHHH-TT--HHHHHHHHHHHHHHHHHHHIIIIIIISSHHHHHHSGGGGG---TT---SSHHHHHHHIIIIIHHHHHHHHHHHHHHHHHHT--SSHHHHTT-GGGGHHHHSS----TTSS---